Protein AF-A0A2P4Q9S3-F1 (afdb_monomer_lite)

pLDDT: mean 76.55, std 22.3, range [32.69, 98.38]

Secondary structure (DSSP, 8-state):
---------PPP------EEEEEEE---SS---SGGGGGG-TTT-EEEEEEPPPTT---S-EEEEEEES-TTS--S-EEE--S-SS--HHHHHHHHHHHHHHT-SSS-HHHHHHHHHHHHHHHHHHHHHHHHHHH---S----EESEEEEEETTEEEEEEE--B-SSEE-----TT-----EE--SBPSEE-STT----TTTHHHHHHHSS--S-----------TT-HHHHHHHHHHHHHHHHHHHHHHHHHTS--

Foldseek 3Di:
DDDDDDDPPDPPPQPWLKEKEFEDEDADDPFPCDDLQVQRDLPQAKEWAWEDDDPPPLDSYHYTYTYINHPPGDGDIDIDTDRDSGDDLLRSLLVNLVVVVVPDPPADPVRSVVCSVVLSVVAVVLVVVQLVFALAPDQAPDKDFQWDWDDDDSHIYTYGHFDFAAAWDDPPDDDPDDPPGDGGRAGFRIAHYNRHTHRSVCVVVCVVPVHNDDDPDDDDDDPDDPPDPVVVVSVVSNVVCVVVVVVVVVVVVVPPD

Radius of gyration: 22.57 Å; chains: 1; bounding box: 58×62×80 Å

Structure (mmCIF, N/CA/C/O backbone):
data_AF-A0A2P4Q9S3-F1
#
_entry.id   AF-A0A2P4Q9S3-F1
#
loop_
_atom_site.group_PDB
_atom_site.id
_atom_site.type_symbol
_atom_site.label_atom_id
_atom_site.label_alt_id
_atom_site.label_comp_id
_atom_site.label_asym_id
_atom_site.label_entity_id
_atom_site.label_seq_id
_atom_site.pdbx_PDB_ins_code
_atom_site.Cartn_x
_atom_site.Cartn_y
_atom_site.Cartn_z
_atom_site.occupancy
_atom_site.B_iso_or_equiv
_atom_site.auth_seq_id
_atom_site.auth_comp_id
_atom_site.auth_asym_id
_atom_site.auth_atom_id
_atom_site.pdbx_PDB_model_num
ATOM 1 N N . MET A 1 1 ? -26.636 42.609 46.121 1.00 44.09 1 MET A N 1
ATOM 2 C CA . MET A 1 1 ? -27.358 41.836 45.087 1.00 44.09 1 MET A CA 1
ATOM 3 C C . MET A 1 1 ? -27.348 42.607 43.777 1.00 44.09 1 MET A C 1
ATOM 5 O O . MET A 1 1 ? -28.144 43.515 43.615 1.00 44.09 1 MET A O 1
ATOM 9 N N . SER A 1 2 ? -26.462 42.260 42.851 1.00 33.75 2 SER A N 1
ATOM 10 C CA . SER A 1 2 ? -26.770 42.243 41.417 1.00 33.75 2 SER A CA 1
ATOM 11 C C . SER A 1 2 ? -25.712 41.378 40.735 1.00 33.75 2 SER A C 1
ATOM 13 O O . SER A 1 2 ? -24.555 41.331 41.144 1.00 33.75 2 SER A O 1
ATOM 15 N N . SER A 1 3 ? -26.186 40.572 39.799 1.00 38.28 3 SER A N 1
ATOM 16 C CA . SER A 1 3 ? -25.492 39.447 39.193 1.00 38.28 3 SER A CA 1
ATOM 17 C C . SER A 1 3 ? -24.999 39.805 37.793 1.00 38.28 3 SER A C 1
ATOM 19 O O . SER A 1 3 ? -25.497 40.757 37.193 1.00 38.28 3 SER A O 1
ATOM 21 N N . SER A 1 4 ? -24.166 38.913 37.246 1.00 36.81 4 SER A N 1
ATOM 22 C CA . SER A 1 4 ? -23.859 38.710 35.820 1.00 36.81 4 SER A CA 1
ATOM 23 C C . SER A 1 4 ? -22.819 39.675 35.217 1.00 36.81 4 SER A C 1
ATOM 25 O O . SER A 1 4 ? -22.799 40.853 35.533 1.00 36.81 4 SER A O 1
ATOM 27 N N . LYS A 1 5 ? -21.892 39.249 34.351 1.00 36.91 5 LYS A N 1
ATOM 28 C CA . LYS A 1 5 ? -21.970 38.172 33.354 1.00 36.91 5 LYS A CA 1
ATOM 29 C C . LYS A 1 5 ? -20.649 37.418 33.198 1.00 36.91 5 LYS A C 1
ATOM 31 O O . LYS A 1 5 ? -19.574 38.006 33.166 1.00 36.91 5 LYS A O 1
ATOM 36 N N . SER A 1 6 ? -20.799 36.110 33.019 1.00 39.84 6 SER A N 1
ATOM 37 C CA . SER A 1 6 ? -19.812 35.174 32.497 1.00 39.84 6 SER A CA 1
ATOM 38 C C . SER A 1 6 ? -19.243 35.647 31.159 1.00 39.84 6 SER A C 1
ATOM 40 O O . SER A 1 6 ? -19.990 35.884 30.206 1.00 39.84 6 SER A O 1
ATOM 42 N N . SER A 1 7 ? -17.920 35.719 31.064 1.00 36.16 7 SER A N 1
ATOM 43 C CA . SER A 1 7 ? -17.219 35.759 29.787 1.00 36.16 7 SER A CA 1
ATOM 44 C C . SER A 1 7 ? -17.393 34.406 29.096 1.00 36.16 7 SER A C 1
ATOM 46 O O . SER A 1 7 ? -16.828 33.390 29.494 1.00 36.16 7 SER A O 1
ATOM 48 N N . ASN A 1 8 ? -18.235 34.394 28.064 1.00 39.03 8 ASN A N 1
ATOM 49 C CA . ASN A 1 8 ? -18.352 33.280 27.136 1.00 39.03 8 ASN A CA 1
ATOM 50 C C . ASN A 1 8 ? -16.984 33.036 26.485 1.00 39.03 8 ASN A C 1
ATOM 52 O O . ASN A 1 8 ? -16.523 33.840 25.674 1.00 39.03 8 ASN A O 1
ATOM 56 N N . ILE A 1 9 ? -16.341 31.923 26.839 1.00 43.06 9 ILE A N 1
ATOM 57 C CA . ILE A 1 9 ? -15.214 31.376 26.089 1.00 43.06 9 ILE A CA 1
ATOM 58 C C . ILE A 1 9 ? -15.799 30.854 24.775 1.00 43.06 9 ILE A C 1
ATOM 60 O O . ILE A 1 9 ? -16.473 29.826 24.740 1.00 43.06 9 ILE A O 1
ATOM 64 N N . LEU A 1 10 ? -15.593 31.612 23.700 1.00 38.16 10 LEU A N 1
ATOM 65 C CA . LEU A 1 10 ? -15.884 31.179 22.339 1.00 38.16 10 LEU A CA 1
ATOM 66 C C . LEU A 1 10 ? -15.097 29.879 22.074 1.00 38.16 10 LEU A C 1
ATOM 68 O O . LEU A 1 10 ? -13.882 29.881 22.293 1.00 38.16 10 LEU A O 1
ATOM 72 N N . PRO A 1 11 ? -15.721 28.779 21.610 1.00 42.72 11 PRO A N 1
ATOM 73 C CA . PRO A 1 11 ? -14.963 27.619 21.172 1.00 42.72 11 PRO A CA 1
ATOM 74 C C . PRO A 1 11 ? -14.059 28.079 20.033 1.00 42.72 11 PRO A C 1
ATOM 76 O O . PRO A 1 11 ? -14.540 28.645 19.046 1.00 42.72 11 PRO A O 1
ATOM 79 N N . SER A 1 12 ? -12.751 27.877 20.175 1.00 44.44 12 SER A N 1
ATOM 80 C CA . SER A 1 12 ? -11.826 28.044 19.065 1.00 44.44 12 SER A CA 1
ATOM 81 C C . SER A 1 12 ? -12.377 27.266 17.871 1.00 44.44 12 SER A C 1
ATOM 83 O O . SER A 1 12 ? -12.759 26.101 17.983 1.00 44.44 12 SER A O 1
ATOM 85 N N . LEU A 1 13 ? -12.468 27.934 16.723 1.00 47.25 13 LEU A N 1
ATOM 86 C CA . LEU A 1 13 ? -12.854 27.333 15.454 1.00 47.25 13 LEU A CA 1
ATOM 87 C C . LEU A 1 13 ? -11.730 26.370 15.023 1.00 47.25 13 LEU A C 1
ATOM 89 O O . LEU A 1 13 ? -10.913 26.695 14.161 1.00 47.25 13 LEU A O 1
ATOM 93 N N . GLU A 1 14 ? -11.614 25.215 15.684 1.00 57.66 14 GLU A N 1
ATOM 94 C CA . GLU A 1 14 ? -10.650 24.179 15.329 1.00 57.66 14 GLU A CA 1
ATOM 95 C C . GLU A 1 14 ? -10.985 23.695 13.919 1.00 57.66 14 GLU A C 1
ATOM 97 O O . GLU A 1 14 ? -11.958 22.976 13.687 1.00 57.66 14 GLU A O 1
ATOM 102 N N . LYS A 1 15 ? -10.180 24.118 12.941 1.00 58.81 15 LYS A N 1
ATOM 103 C CA . LYS A 1 15 ? -10.257 23.598 11.576 1.00 58.81 15 LYS A CA 1
ATOM 104 C C . LYS A 1 15 ? -10.026 22.087 11.631 1.00 58.81 15 LYS A C 1
ATOM 106 O O . LYS A 1 15 ? -8.904 21.629 11.832 1.00 58.81 15 LYS A O 1
ATOM 111 N N . LYS A 1 16 ? -11.099 21.313 11.469 1.00 71.81 16 LYS A N 1
ATOM 112 C CA . LYS A 1 16 ? -11.068 19.850 11.475 1.00 71.81 16 LYS A CA 1
ATOM 113 C C . LYS A 1 16 ? -10.641 19.357 10.092 1.00 71.81 16 LYS A C 1
ATOM 115 O O . LYS A 1 16 ? -11.424 19.402 9.150 1.00 71.81 16 LYS A O 1
ATOM 120 N N . TYR A 1 17 ? -9.400 18.894 9.967 1.00 79.88 17 TYR A N 1
ATOM 121 C CA . TYR A 1 17 ? -8.875 18.311 8.730 1.00 79.88 17 TYR A CA 1
ATOM 122 C C . TYR A 1 17 ? -9.123 16.805 8.755 1.00 79.88 17 TYR A C 1
ATOM 124 O O . TYR A 1 17 ? -8.255 16.040 9.167 1.00 79.88 17 TYR A O 1
ATOM 132 N N . SER A 1 18 ? -10.324 16.362 8.388 1.00 85.31 18 SER A N 1
ATOM 133 C CA . SER A 1 18 ? -10.640 14.933 8.368 1.00 85.31 18 SER A CA 1
ATOM 134 C C . SER A 1 18 ? -9.767 14.173 7.371 1.00 85.31 18 SER A C 1
ATOM 136 O O . SER A 1 18 ? -9.510 14.641 6.263 1.00 85.31 18 SER A O 1
ATOM 138 N N . LEU A 1 19 ? -9.311 12.992 7.778 1.00 88.62 19 LEU A N 1
ATOM 139 C CA . LEU A 1 19 ? -8.459 12.126 6.976 1.00 88.62 19 LEU A CA 1
ATOM 140 C C . LEU A 1 19 ? -9.229 10.860 6.623 1.00 88.62 19 LEU A C 1
ATOM 142 O O . LEU A 1 19 ? -9.481 10.019 7.491 1.00 88.62 19 LEU A O 1
ATOM 146 N N . ASP A 1 20 ? -9.593 10.722 5.355 1.00 92.31 20 ASP A N 1
ATOM 147 C CA . ASP A 1 20 ? -10.324 9.551 4.895 1.00 92.31 20 ASP A CA 1
ATOM 148 C C . ASP A 1 20 ? -9.357 8.412 4.599 1.00 92.31 20 ASP A C 1
ATOM 150 O O . ASP A 1 20 ? -8.307 8.597 3.978 1.00 92.31 20 ASP A O 1
ATOM 154 N N . VAL A 1 21 ? -9.721 7.207 5.027 1.00 95.06 21 VAL A N 1
ATOM 155 C CA . VAL A 1 21 ? -8.954 5.989 4.766 1.00 95.06 21 VAL A CA 1
ATOM 156 C C . VAL A 1 21 ? -9.859 4.945 4.144 1.00 95.06 21 VAL A C 1
ATOM 158 O O . VAL A 1 21 ? -10.969 4.711 4.622 1.00 95.06 21 VAL A O 1
ATOM 161 N N . SER A 1 22 ? -9.383 4.289 3.090 1.00 96.31 22 SER A N 1
ATOM 162 C CA . SER A 1 22 ? -10.102 3.183 2.454 1.00 96.31 22 SER A CA 1
ATOM 163 C C . SER A 1 22 ? -9.169 2.064 2.006 1.00 96.31 22 SER A C 1
ATOM 165 O O . SER A 1 22 ? -7.963 2.257 1.824 1.00 96.31 22 SER A O 1
ATOM 167 N N . PHE A 1 23 ? -9.744 0.886 1.774 1.00 97.12 23 PHE A N 1
ATOM 168 C CA . PHE A 1 23 ? -9.068 -0.177 1.045 1.00 97.12 23 PHE A CA 1
ATOM 169 C C . PHE A 1 23 ? -9.277 -0.040 -0.466 1.00 97.12 23 PHE A C 1
ATOM 171 O O . PHE A 1 23 ? -10.390 0.195 -0.933 1.00 97.12 23 PHE A O 1
ATOM 178 N N . SER A 1 24 ? -8.212 -0.277 -1.229 1.00 95.69 24 SER A N 1
ATOM 179 C CA . SER A 1 24 ? -8.228 -0.385 -2.691 1.00 95.69 24 SER A CA 1
ATOM 180 C C . SER A 1 24 ? -7.865 -1.813 -3.087 1.00 95.69 24 SER A C 1
ATOM 182 O O . SER A 1 24 ? -6.806 -2.318 -2.719 1.00 95.69 24 SER A O 1
ATOM 184 N N . LYS A 1 25 ? -8.746 -2.511 -3.802 1.00 94.75 25 LYS A N 1
ATOM 185 C CA . LYS A 1 25 ? -8.494 -3.905 -4.187 1.00 94.75 25 LYS A CA 1
ATOM 186 C C . LYS A 1 25 ? -7.599 -3.945 -5.419 1.00 94.75 25 LYS A C 1
ATOM 188 O O . LYS A 1 25 ? -7.876 -3.257 -6.398 1.00 94.75 25 LYS A O 1
ATOM 193 N N . PHE A 1 26 ? -6.566 -4.781 -5.396 1.00 91.81 26 PHE A N 1
ATOM 194 C CA . PHE A 1 26 ? -5.770 -5.080 -6.582 1.00 91.81 26 PHE A CA 1
ATOM 195 C C . PHE A 1 26 ? -5.801 -6.569 -6.892 1.00 91.81 26 PHE A C 1
ATOM 197 O O . PHE A 1 26 ? -5.800 -7.424 -6.003 1.00 91.81 26 PHE A O 1
ATOM 204 N N . HIS A 1 27 ? -5.787 -6.874 -8.183 1.00 82.50 27 HIS A N 1
ATOM 205 C CA . HIS A 1 27 ? -5.731 -8.235 -8.670 1.00 82.50 27 HIS A CA 1
ATOM 206 C C . HIS A 1 27 ? -4.923 -8.310 -9.939 1.00 82.50 27 HIS A C 1
ATOM 208 O O . HIS A 1 27 ? -4.923 -7.395 -10.760 1.00 82.50 27 HIS A O 1
ATOM 214 N N . VAL A 1 28 ? -4.237 -9.433 -10.072 1.00 79.31 28 VAL A N 1
ATOM 215 C CA . VAL A 1 28 ? -3.553 -9.788 -11.295 1.00 79.31 28 VAL A CA 1
ATOM 216 C C . VAL A 1 28 ? -3.974 -11.196 -11.649 1.00 79.31 28 VAL A C 1
ATOM 218 O O . VAL A 1 28 ? -3.823 -12.111 -10.841 1.00 79.31 28 VAL A O 1
ATOM 221 N N . THR A 1 29 ? -4.504 -11.361 -12.854 1.00 75.81 29 THR A N 1
ATOM 222 C CA . THR A 1 29 ? -4.892 -12.665 -13.380 1.00 75.81 29 THR A CA 1
ATOM 223 C C . THR A 1 29 ? -3.630 -13.478 -13.661 1.00 75.81 29 THR A C 1
ATOM 225 O O . THR A 1 29 ? -2.757 -13.027 -14.396 1.00 75.81 29 THR A O 1
ATOM 228 N N . ARG A 1 30 ? -3.528 -14.680 -13.075 1.00 77.06 30 ARG A N 1
ATOM 229 C CA . ARG A 1 30 ? -2.401 -15.625 -13.260 1.00 77.06 30 ARG A CA 1
ATOM 230 C C . ARG A 1 30 ? -1.010 -14.999 -13.010 1.00 77.06 30 ARG A C 1
ATOM 232 O O . ARG A 1 30 ? -0.136 -15.083 -13.870 1.00 77.06 30 ARG A O 1
ATOM 239 N N . PRO A 1 31 ? -0.760 -14.400 -11.833 1.00 78.31 31 PRO A N 1
ATOM 240 C CA . PRO A 1 31 ? 0.554 -13.851 -11.546 1.00 78.31 31 PRO A CA 1
ATOM 241 C C . PRO A 1 31 ? 1.552 -15.007 -11.423 1.00 78.31 31 PRO A C 1
ATOM 243 O O . PRO A 1 31 ? 1.229 -16.034 -10.819 1.00 78.31 31 PRO A O 1
ATOM 246 N N . ASN A 1 32 ? 2.775 -14.843 -11.934 1.00 81.62 32 ASN A N 1
ATOM 247 C CA . ASN A 1 32 ? 3.878 -15.700 -11.502 1.00 81.62 32 ASN A CA 1
ATOM 248 C C . ASN A 1 32 ? 3.987 -15.563 -9.974 1.00 81.62 32 ASN A C 1
ATOM 250 O O . ASN A 1 32 ? 4.107 -14.451 -9.477 1.00 81.62 32 ASN A O 1
ATOM 254 N N . ARG A 1 33 ? 3.895 -16.659 -9.215 1.00 81.06 33 ARG A N 1
ATOM 255 C CA . ARG A 1 33 ? 3.784 -16.618 -7.741 1.00 81.06 33 ARG A CA 1
ATOM 256 C C . ARG A 1 33 ? 5.129 -16.762 -7.023 1.00 81.06 33 ARG A C 1
ATOM 258 O O . ARG A 1 33 ? 5.163 -16.848 -5.796 1.00 81.06 33 ARG A O 1
ATOM 265 N N . ALA A 1 34 ? 6.235 -16.787 -7.763 1.00 85.56 34 ALA A N 1
ATOM 266 C CA . ALA A 1 34 ? 7.568 -16.972 -7.207 1.00 85.56 34 ALA A CA 1
ATOM 267 C C . ALA A 1 34 ? 8.183 -15.668 -6.664 1.00 85.56 34 ALA A C 1
ATOM 269 O O . ALA A 1 34 ? 7.850 -14.551 -7.071 1.00 85.56 34 ALA A O 1
ATOM 270 N N . GLY A 1 35 ? 9.129 -15.816 -5.733 1.00 89.25 35 GLY A N 1
ATOM 271 C CA . GLY A 1 35 ? 9.974 -14.721 -5.259 1.00 89.25 35 GLY A CA 1
ATOM 272 C C . GLY A 1 35 ? 9.192 -13.553 -4.649 1.00 89.25 35 GLY A C 1
ATOM 273 O O . GLY A 1 35 ? 8.468 -13.706 -3.662 1.00 89.25 35 GLY A O 1
ATOM 274 N N . TYR A 1 36 ? 9.388 -12.353 -5.196 1.00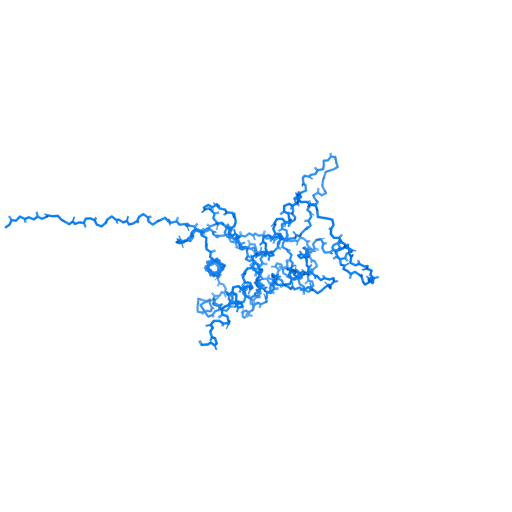 91.56 36 TYR A N 1
ATOM 275 C CA . TYR A 1 36 ? 8.700 -11.142 -4.743 1.00 91.56 36 TYR A CA 1
ATOM 276 C C . TYR A 1 36 ? 7.257 -11.030 -5.269 1.00 91.56 36 TYR A C 1
ATOM 278 O O . TYR A 1 36 ? 6.476 -10.279 -4.693 1.00 91.56 36 TYR A O 1
ATOM 286 N N . ASN A 1 37 ? 6.868 -11.799 -6.293 1.00 93.50 37 ASN A N 1
ATOM 287 C CA . ASN A 1 37 ? 5.523 -11.742 -6.880 1.00 93.50 37 ASN A CA 1
ATOM 288 C C . ASN A 1 37 ? 4.471 -12.514 -6.067 1.00 93.50 37 ASN A C 1
ATOM 290 O O . ASN A 1 37 ? 3.274 -12.408 -6.324 1.00 93.50 37 ASN A O 1
ATOM 294 N N . LYS A 1 38 ? 4.881 -13.233 -5.016 1.00 92.38 38 LYS A N 1
ATOM 295 C CA . LYS A 1 38 ? 3.959 -13.894 -4.078 1.00 92.38 38 LYS A CA 1
ATOM 296 C C . LYS A 1 38 ? 2.914 -12.955 -3.454 1.00 92.38 38 LYS A C 1
ATOM 298 O O . LYS A 1 38 ? 1.895 -13.416 -2.962 1.00 92.38 38 LYS A O 1
ATOM 303 N N . ILE A 1 39 ? 3.146 -11.641 -3.486 1.00 93.62 39 ILE A N 1
ATOM 304 C CA . ILE A 1 39 ? 2.217 -10.627 -2.969 1.00 93.62 39 ILE A CA 1
ATOM 305 C C . ILE A 1 39 ? 0.893 -10.552 -3.740 1.00 93.62 39 ILE A C 1
ATOM 307 O O . ILE A 1 39 ? -0.086 -10.035 -3.203 1.00 93.62 39 ILE A O 1
ATOM 311 N N . TYR A 1 40 ? 0.853 -11.060 -4.976 1.00 92.81 40 TYR A N 1
ATOM 312 C CA . TYR A 1 40 ? -0.366 -11.122 -5.785 1.00 92.81 40 TYR A CA 1
ATOM 313 C C . TYR A 1 40 ? -1.190 -12.393 -5.526 1.00 92.81 40 TYR A C 1
ATOM 315 O O . TYR A 1 40 ? -2.299 -12.509 -6.040 1.00 92.81 40 TYR A O 1
ATOM 323 N N . ASP A 1 41 ? -0.679 -13.355 -4.748 1.00 89.50 41 ASP A N 1
ATOM 324 C CA . ASP A 1 41 ? -1.415 -14.579 -4.423 1.00 89.50 41 ASP A CA 1
ATOM 325 C C . ASP A 1 41 ? -2.532 -14.291 -3.412 1.00 89.50 41 ASP A C 1
ATOM 327 O O . ASP A 1 41 ? -2.268 -13.997 -2.251 1.00 89.50 41 ASP A O 1
ATOM 331 N N . ILE A 1 42 ? -3.785 -14.399 -3.855 1.00 86.19 42 ILE A N 1
ATOM 332 C CA . ILE A 1 42 ? -4.985 -14.145 -3.043 1.00 86.19 42 ILE A CA 1
ATOM 333 C C . ILE A 1 42 ? -5.327 -15.281 -2.064 1.00 86.19 42 ILE A C 1
ATOM 335 O O . ILE A 1 42 ? -6.118 -15.077 -1.135 1.00 86.19 42 ILE A O 1
ATOM 339 N N . SER A 1 43 ? -4.766 -16.477 -2.285 1.00 83.50 43 SER A N 1
ATOM 340 C CA . SER A 1 43 ? -5.217 -17.714 -1.640 1.00 83.50 43 SER A CA 1
ATOM 341 C C . SER A 1 43 ? -4.605 -17.931 -0.256 1.00 83.50 43 SER A C 1
ATOM 343 O O . SER A 1 43 ? -5.323 -18.238 0.693 1.00 83.50 43 SER A O 1
ATOM 345 N N . ARG A 1 44 ? -3.285 -17.752 -0.119 1.00 81.12 44 ARG A N 1
ATOM 346 C CA . ARG A 1 44 ? -2.539 -18.132 1.097 1.00 81.12 44 ARG A CA 1
ATOM 347 C C . ARG A 1 44 ? -2.171 -16.965 2.007 1.00 81.12 44 ARG A C 1
ATOM 349 O O . ARG A 1 44 ? -2.116 -17.143 3.223 1.00 81.12 44 ARG A O 1
ATOM 356 N N . SER A 1 45 ? -1.897 -15.797 1.433 1.00 90.81 45 SER A N 1
ATOM 357 C CA . SER A 1 45 ? -1.406 -14.628 2.164 1.00 90.81 45 SER A CA 1
ATOM 358 C C . SER A 1 45 ? -2.209 -13.391 1.801 1.00 90.81 45 SER A C 1
ATOM 360 O O . SER A 1 45 ? -2.595 -13.206 0.648 1.00 90.81 45 SER A O 1
ATOM 362 N N . LYS A 1 46 ? -2.430 -12.517 2.782 1.00 94.38 46 LYS A N 1
ATOM 363 C CA . LYS A 1 46 ? -3.094 -11.232 2.557 1.00 94.38 46 LYS A CA 1
ATOM 364 C C . LYS A 1 46 ? -2.066 -10.108 2.506 1.00 94.38 46 LYS A C 1
ATOM 366 O O . LYS A 1 46 ? -1.209 -9.985 3.376 1.00 94.38 46 LYS A O 1
ATOM 371 N N . SER A 1 47 ? -2.136 -9.305 1.464 1.00 96.25 47 SER A N 1
ATOM 372 C CA . SER A 1 47 ? -1.227 -8.204 1.183 1.00 96.25 47 SER A CA 1
ATOM 373 C C . SER A 1 47 ? -1.895 -6.884 1.538 1.00 96.25 47 SER A C 1
ATOM 375 O O . SER A 1 47 ? -3.061 -6.687 1.213 1.00 96.25 47 SER A O 1
ATOM 377 N N . PHE A 1 48 ? -1.158 -5.983 2.181 1.00 97.56 48 PHE A N 1
ATOM 378 C CA . PHE A 1 48 ? -1.607 -4.650 2.575 1.00 97.56 48 PHE A CA 1
ATOM 379 C C . PHE A 1 48 ? -0.483 -3.648 2.307 1.00 97.56 48 PHE A C 1
ATOM 381 O O . PHE A 1 48 ? 0.549 -3.646 2.983 1.00 97.56 48 PHE A O 1
ATOM 388 N N . PHE A 1 49 ? -0.675 -2.818 1.288 1.00 98.06 49 PHE A N 1
ATOM 389 C CA . PHE A 1 49 ? 0.307 -1.860 0.800 1.00 98.06 49 PHE A CA 1
ATOM 390 C C . PHE A 1 49 ? -0.178 -0.433 1.036 1.00 98.06 49 PHE A C 1
ATOM 392 O O . PHE A 1 49 ? -1.240 -0.048 0.561 1.00 98.06 49 PHE A O 1
ATOM 399 N N . PHE A 1 50 ? 0.599 0.340 1.783 1.00 97.88 50 PHE A N 1
ATOM 400 C CA . PHE A 1 50 ? 0.221 1.661 2.265 1.00 97.88 50 PHE A CA 1
ATOM 401 C C . PHE A 1 50 ? 0.615 2.707 1.218 1.00 97.88 50 PHE A C 1
ATOM 403 O O . PHE A 1 50 ? 1.805 2.891 0.953 1.00 97.88 50 PHE A O 1
ATOM 410 N N . GLU A 1 51 ? -0.376 3.346 0.595 1.00 95.06 51 GLU A N 1
ATOM 411 C CA . GLU A 1 51 ? -0.190 4.508 -0.276 1.00 95.06 51 GLU A CA 1
ATOM 412 C C . GLU A 1 51 ? -0.174 5.772 0.583 1.00 95.06 51 GLU A C 1
ATOM 414 O O . GLU A 1 51 ? -1.191 6.162 1.156 1.00 95.06 51 GLU A O 1
ATOM 419 N N . LEU A 1 52 ? 1.011 6.368 0.707 1.00 91.12 52 LEU A N 1
ATOM 420 C CA . LEU A 1 52 ? 1.217 7.616 1.434 1.00 91.12 52 LEU A CA 1
ATOM 421 C C . LEU A 1 52 ? 1.044 8.791 0.477 1.00 91.12 52 LEU A C 1
ATOM 423 O O . LEU A 1 52 ? 1.513 8.740 -0.663 1.00 91.12 52 LEU A O 1
ATOM 427 N N . VAL A 1 53 ? 0.393 9.848 0.949 1.00 85.00 53 VAL A N 1
ATOM 428 C CA . VAL A 1 53 ? 0.165 11.062 0.162 1.00 85.00 53 VAL A CA 1
ATOM 429 C C . VAL A 1 53 ? 1.337 12.017 0.370 1.00 85.00 53 VAL A C 1
ATOM 431 O O . VAL A 1 53 ? 1.743 12.286 1.503 1.00 85.00 53 VAL A O 1
ATOM 434 N N . ASN A 1 54 ? 1.889 12.520 -0.738 1.00 71.19 54 ASN A N 1
ATOM 435 C CA . ASN A 1 54 ? 2.967 13.504 -0.711 1.00 71.19 54 ASN A CA 1
ATOM 436 C C . ASN A 1 54 ? 2.423 14.901 -0.405 1.00 71.19 54 ASN A C 1
ATOM 438 O O . ASN A 1 54 ? 1.374 15.301 -0.900 1.00 71.19 54 ASN A O 1
ATOM 442 N N . HIS A 1 55 ? 3.213 15.681 0.326 1.00 59.34 55 HIS A N 1
ATOM 443 C CA . HIS A 1 55 ? 2.876 17.018 0.823 1.00 59.34 55 HIS A CA 1
ATOM 444 C C . HIS A 1 55 ? 2.643 18.101 -0.252 1.00 59.34 55 HIS A C 1
ATOM 446 O O . HIS A 1 55 ? 2.414 19.252 0.093 1.00 59.34 55 HIS A O 1
ATOM 452 N N . HIS A 1 56 ? 2.771 17.781 -1.541 1.00 51.69 56 HIS A N 1
ATOM 453 C CA . HIS A 1 56 ? 2.860 18.776 -2.622 1.00 51.69 56 HIS A CA 1
ATOM 454 C C . HIS A 1 56 ? 1.499 19.039 -3.276 1.00 51.69 56 HIS A C 1
ATOM 456 O O . HIS A 1 56 ? 1.315 20.034 -3.972 1.00 51.69 56 HIS A O 1
ATOM 462 N N . THR A 1 57 ? 0.526 18.159 -3.040 1.00 51.19 57 THR A N 1
ATOM 463 C CA . THR A 1 57 ? -0.864 18.390 -3.414 1.00 51.19 57 THR A CA 1
ATOM 464 C C . THR A 1 57 ? -1.485 19.230 -2.305 1.00 51.19 57 THR A C 1
ATOM 466 O O . THR A 1 57 ? -1.927 18.694 -1.296 1.00 51.19 57 THR A O 1
ATOM 469 N N . ASN A 1 58 ? -1.487 20.556 -2.459 1.00 50.25 58 ASN A N 1
ATOM 470 C CA . ASN A 1 58 ? -2.116 21.523 -1.542 1.00 50.25 58 ASN A CA 1
ATOM 471 C C . ASN A 1 58 ? -3.658 21.380 -1.448 1.00 50.25 58 ASN A C 1
ATOM 473 O O . ASN A 1 58 ? -4.366 22.347 -1.163 1.00 50.25 58 ASN A O 1
ATOM 477 N N . THR A 1 59 ? -4.197 20.185 -1.686 1.00 56.03 59 THR A N 1
ATOM 478 C CA . THR A 1 59 ? -5.606 19.849 -1.527 1.00 56.03 59 THR A CA 1
ATOM 479 C C . THR A 1 59 ? -5.911 19.688 -0.042 1.00 56.03 59 THR A C 1
ATOM 481 O O . THR A 1 59 ? -5.141 19.102 0.715 1.00 56.03 59 THR A O 1
ATOM 484 N N . ASN A 1 60 ? -7.041 20.238 0.403 1.00 59.72 60 ASN A N 1
ATOM 485 C CA . ASN A 1 60 ? -7.504 20.052 1.783 1.00 59.72 60 ASN A CA 1
ATOM 486 C C . ASN A 1 60 ? -8.031 18.623 2.025 1.00 59.72 60 ASN A C 1
ATOM 488 O O . ASN A 1 60 ? -8.254 18.238 3.167 1.00 59.72 60 ASN A O 1
ATOM 492 N N . GLU A 1 61 ? -8.208 17.843 0.957 1.00 69.25 61 GLU A N 1
ATOM 493 C CA . GLU A 1 61 ? -8.707 16.475 0.982 1.00 69.25 61 GLU A CA 1
ATOM 494 C C . GLU A 1 61 ? -7.544 15.503 0.778 1.00 69.25 61 GLU A C 1
ATOM 496 O O . GLU A 1 61 ? -6.971 15.402 -0.312 1.00 69.25 61 GLU A O 1
ATOM 501 N N . ILE A 1 62 ? -7.176 14.805 1.852 1.00 81.19 62 ILE A N 1
ATOM 502 C CA . ILE A 1 62 ? -6.205 13.713 1.816 1.00 81.19 62 ILE A CA 1
ATOM 503 C C . ILE A 1 62 ? -6.987 12.410 1.941 1.00 81.19 62 ILE A C 1
ATOM 505 O O . ILE A 1 62 ? -7.626 12.151 2.960 1.00 81.19 62 ILE A O 1
ATOM 509 N N . HIS A 1 63 ? -6.902 11.570 0.910 1.00 89.94 63 HIS A N 1
ATOM 510 C CA . HIS A 1 63 ? -7.474 10.227 0.920 1.00 89.94 63 HIS A CA 1
ATOM 511 C C . HIS A 1 63 ? -6.362 9.184 0.964 1.00 89.94 63 HIS A C 1
ATOM 513 O O . HIS A 1 63 ? -5.663 8.961 -0.026 1.00 89.94 63 HIS A O 1
ATOM 519 N N . LEU A 1 64 ? -6.203 8.525 2.109 1.00 93.25 64 LEU A N 1
ATOM 520 C CA . LEU A 1 64 ? -5.236 7.447 2.278 1.00 93.25 64 LEU A CA 1
ATOM 521 C C . LEU A 1 64 ? -5.816 6.118 1.798 1.00 93.25 64 LEU A C 1
ATOM 523 O O . LEU A 1 64 ? -6.963 5.760 2.089 1.00 93.25 64 LEU A O 1
ATOM 527 N N . LYS A 1 65 ? -4.996 5.343 1.088 1.00 95.75 65 LYS A N 1
ATOM 528 C CA . LYS A 1 65 ? -5.412 4.064 0.506 1.00 95.75 65 LYS A CA 1
ATOM 529 C C . LYS A 1 65 ? -4.505 2.935 0.953 1.00 95.75 65 LYS A C 1
ATOM 531 O O . LYS A 1 65 ? -3.282 3.004 0.845 1.00 95.75 65 LYS A O 1
ATOM 536 N N . ILE A 1 66 ? -5.115 1.856 1.426 1.00 97.94 66 ILE A N 1
ATOM 537 C CA . ILE A 1 66 ? -4.417 0.596 1.672 1.00 97.94 66 ILE A CA 1
ATOM 538 C C . ILE A 1 66 ? -4.771 -0.355 0.533 1.00 97.94 66 ILE A C 1
ATOM 540 O O . ILE A 1 66 ? -5.905 -0.816 0.409 1.00 97.94 66 ILE A O 1
ATOM 544 N N . HIS A 1 67 ? -3.797 -0.659 -0.312 1.00 97.19 67 HIS A N 1
ATOM 545 C CA . HIS A 1 67 ? -3.968 -1.584 -1.423 1.00 97.19 67 HIS A CA 1
ATOM 546 C C . HIS A 1 67 ? -3.913 -3.018 -0.922 1.00 97.19 67 HIS A C 1
ATOM 548 O O . HIS A 1 67 ? -2.947 -3.409 -0.264 1.00 97.19 67 HIS A O 1
ATOM 554 N N . THR A 1 68 ? -4.930 -3.816 -1.232 1.00 96.62 68 THR A N 1
ATOM 555 C CA . THR A 1 68 ? -5.032 -5.192 -0.749 1.00 96.62 68 THR A CA 1
ATOM 556 C C . THR A 1 68 ? -5.461 -6.186 -1.817 1.00 96.62 68 THR A C 1
ATOM 558 O O . THR A 1 68 ? -6.224 -5.868 -2.725 1.00 96.62 68 THR A O 1
ATOM 561 N N . ASN A 1 69 ? -4.965 -7.414 -1.684 1.00 94.00 69 ASN A N 1
ATOM 562 C CA . ASN A 1 69 ? -5.415 -8.568 -2.459 1.00 94.00 69 ASN A CA 1
ATOM 563 C C . ASN A 1 69 ? -6.572 -9.314 -1.752 1.00 94.00 69 ASN A C 1
ATOM 565 O O . ASN A 1 69 ? -7.033 -10.348 -2.240 1.00 94.00 69 ASN A O 1
ATOM 569 N N . ASP A 1 70 ? -7.016 -8.831 -0.584 1.00 93.00 70 ASP A N 1
ATOM 570 C CA . ASP A 1 70 ? -8.118 -9.413 0.171 1.00 93.00 70 ASP A CA 1
ATOM 571 C C . ASP A 1 70 ? -9.465 -8.822 -0.259 1.00 93.00 70 ASP A C 1
ATOM 573 O O . ASP A 1 70 ? -9.838 -7.700 0.091 1.00 93.00 70 ASP A O 1
ATOM 577 N N . TYR A 1 71 ? -10.229 -9.608 -1.011 1.00 90.38 71 TYR A N 1
ATOM 578 C CA . TYR A 1 71 ? -11.524 -9.196 -1.540 1.00 90.38 71 TYR A CA 1
ATOM 579 C C . TYR A 1 71 ? -12.620 -9.054 -0.485 1.00 90.38 71 TYR A C 1
ATOM 581 O O . TYR A 1 71 ? -13.626 -8.394 -0.759 1.00 90.38 71 TYR A O 1
ATOM 589 N N . HIS A 1 72 ? -12.421 -9.610 0.711 1.00 90.06 72 HIS A N 1
ATOM 590 C CA . HIS A 1 72 ? -13.371 -9.481 1.814 1.00 90.06 72 HIS A CA 1
ATOM 591 C C . HIS A 1 72 ? -13.250 -8.142 2.552 1.00 90.06 72 HIS A C 1
ATOM 593 O O . HIS A 1 72 ? -14.121 -7.806 3.354 1.00 90.06 72 HIS A O 1
ATOM 599 N N . MET A 1 73 ? -12.204 -7.353 2.279 1.00 92.25 73 MET A N 1
ATOM 600 C CA . MET A 1 73 ? -12.054 -6.027 2.873 1.00 92.25 73 MET A CA 1
ATOM 601 C C . MET A 1 73 ? -13.078 -5.047 2.291 1.00 92.25 73 MET A C 1
ATOM 603 O O . MET A 1 73 ? -13.308 -4.989 1.076 1.00 92.25 73 MET A O 1
ATOM 607 N N . LYS A 1 74 ? -13.705 -4.271 3.180 1.00 92.06 74 LYS A N 1
ATOM 608 C CA . LYS A 1 74 ? -14.667 -3.223 2.819 1.00 92.06 74 LYS A CA 1
ATOM 609 C C . LYS A 1 74 ? -13.924 -2.027 2.226 1.00 92.06 74 LYS A C 1
ATOM 611 O O . LYS A 1 74 ? -12.947 -1.572 2.800 1.00 92.06 74 LYS A O 1
ATOM 616 N N . THR A 1 75 ? -14.388 -1.508 1.095 1.00 94.00 75 THR A N 1
ATOM 617 C CA . THR A 1 75 ? -13.755 -0.368 0.402 1.00 94.00 75 THR A CA 1
ATOM 618 C C . THR A 1 75 ? -14.371 0.977 0.778 1.00 94.00 75 THR A C 1
ATOM 620 O O . THR A 1 75 ? -13.887 2.013 0.340 1.00 94.00 75 THR A O 1
ATOM 623 N N . THR A 1 76 ? -15.441 0.969 1.576 1.00 94.00 76 THR A N 1
ATOM 624 C CA . THR A 1 76 ? -16.111 2.175 2.070 1.00 94.00 76 THR A CA 1
ATOM 625 C C . THR A 1 76 ? -15.132 3.014 2.895 1.00 94.00 76 THR A C 1
ATOM 627 O O . THR A 1 76 ? -14.601 2.484 3.879 1.00 94.00 76 THR A O 1
ATOM 630 N N . PRO A 1 77 ? -14.876 4.281 2.522 1.00 93.94 77 PRO A N 1
ATOM 631 C CA . PRO A 1 77 ? -14.003 5.156 3.290 1.00 93.94 77 PRO A CA 1
ATOM 632 C C . PRO A 1 77 ? -14.504 5.351 4.723 1.00 93.94 77 PRO A C 1
ATOM 634 O O . PRO A 1 77 ? -15.708 5.421 4.967 1.00 93.94 77 PRO A O 1
ATOM 637 N N . ILE A 1 78 ? -13.569 5.436 5.668 1.00 94.44 78 ILE A N 1
ATOM 638 C CA . ILE A 1 78 ? -13.831 5.826 7.056 1.00 94.44 78 ILE A CA 1
ATOM 639 C C . ILE A 1 78 ? -13.004 7.069 7.351 1.00 94.44 78 ILE A C 1
ATOM 641 O O . ILE A 1 78 ? -11.804 7.095 7.069 1.00 94.44 78 ILE A O 1
ATOM 645 N N . SER A 1 79 ? -13.654 8.066 7.942 1.00 92.81 79 SER A N 1
ATOM 646 C CA . SER A 1 79 ? -13.041 9.343 8.269 1.00 92.81 79 SER A CA 1
ATOM 647 C C . SER A 1 79 ? -12.444 9.335 9.673 1.00 92.81 79 SER A C 1
ATOM 649 O O . SER A 1 79 ? -13.087 8.892 10.629 1.00 92.81 79 SER A O 1
ATOM 651 N N . TYR A 1 80 ? -11.219 9.837 9.803 1.00 91.62 80 TYR A N 1
ATOM 652 C CA . TYR A 1 80 ? -10.515 9.970 11.076 1.00 91.62 80 TYR A CA 1
ATOM 653 C C . TYR A 1 80 ? -10.291 11.450 11.402 1.00 91.62 80 TYR A C 1
ATOM 655 O O . TYR A 1 80 ? -9.923 12.224 10.513 1.00 91.62 80 TYR A O 1
ATOM 663 N N . PRO A 1 81 ? -10.495 11.873 12.664 1.00 88.50 81 PRO A N 1
ATOM 664 C CA . PRO A 1 81 ? -10.203 13.239 13.066 1.00 88.50 81 PRO A CA 1
ATOM 665 C C . PRO A 1 81 ? -8.699 13.488 12.976 1.00 88.50 81 PRO A C 1
ATOM 667 O O . PRO A 1 81 ? -7.894 12.677 13.437 1.00 88.50 81 PRO A O 1
ATOM 670 N N . ASN A 1 82 ? -8.328 14.625 12.402 1.00 85.44 82 ASN A N 1
ATOM 671 C CA . ASN A 1 82 ? -6.944 15.035 12.281 1.00 85.44 82 ASN A CA 1
ATOM 672 C C . ASN A 1 82 ? -6.843 16.563 12.411 1.00 85.44 82 ASN A C 1
ATOM 674 O O . ASN A 1 82 ? -7.736 17.313 12.010 1.00 85.44 82 ASN A O 1
ATOM 678 N N . THR A 1 83 ? -5.766 17.001 13.054 1.00 81.88 83 THR A N 1
ATOM 679 C CA . THR A 1 83 ? -5.523 18.398 13.435 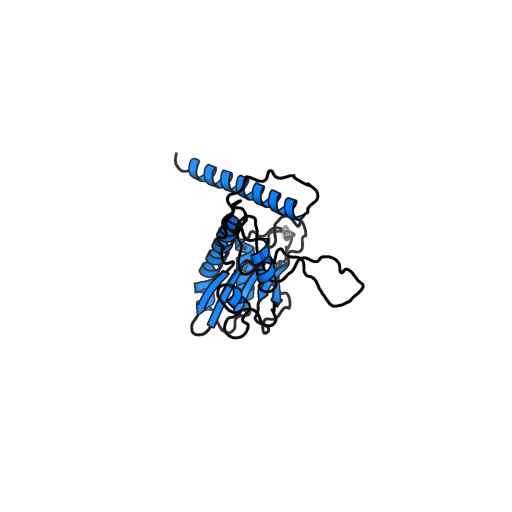1.00 81.88 83 THR A CA 1
ATOM 680 C C . THR A 1 83 ? -4.563 19.104 12.482 1.00 81.88 83 THR A C 1
ATOM 682 O O . THR A 1 83 ? -4.438 20.324 12.532 1.00 81.88 83 THR A O 1
ATOM 685 N N . SER A 1 84 ? -3.897 18.365 11.587 1.00 81.38 84 SER A N 1
ATOM 686 C CA . SER A 1 84 ? -2.929 18.917 10.638 1.00 81.38 84 SER A CA 1
ATOM 687 C C . SER A 1 84 ? -3.431 18.830 9.205 1.00 81.38 84 SER A C 1
ATOM 689 O O . SER A 1 84 ? -3.809 17.763 8.737 1.00 81.38 84 SER A O 1
ATOM 691 N N . LYS A 1 85 ? -3.318 19.918 8.442 1.00 79.12 85 LYS A N 1
ATOM 692 C CA . LYS A 1 85 ? -3.546 19.879 6.990 1.00 79.12 85 LYS A CA 1
ATOM 693 C C . LYS A 1 85 ? -2.585 18.917 6.274 1.00 79.12 85 LYS A C 1
ATOM 695 O O . LYS A 1 85 ? -2.944 18.345 5.254 1.00 79.12 85 LYS A O 1
ATOM 700 N N . LEU A 1 86 ? -1.372 18.738 6.805 1.00 79.44 86 LEU A N 1
ATOM 701 C CA . LEU A 1 86 ? -0.303 17.936 6.208 1.00 79.44 86 LEU A CA 1
ATOM 702 C C . LEU A 1 86 ? 0.234 16.924 7.236 1.00 79.44 86 LEU A C 1
ATOM 704 O O . LEU A 1 86 ? 1.237 17.182 7.907 1.00 79.44 86 LEU A O 1
ATOM 708 N N . PRO A 1 87 ? -0.429 15.768 7.401 1.00 87.38 87 PRO A N 1
ATOM 709 C CA . PRO A 1 87 ? 0.035 14.726 8.301 1.00 87.38 87 PRO A CA 1
ATOM 710 C C . PRO A 1 87 ? 1.375 14.150 7.833 1.00 87.38 87 PRO A C 1
ATOM 712 O O . PRO A 1 87 ? 1.525 13.759 6.673 1.00 87.38 87 PRO A O 1
ATOM 715 N N . ASN A 1 88 ? 2.344 14.045 8.745 1.00 90.81 88 ASN A N 1
ATOM 716 C CA . ASN A 1 88 ? 3.616 13.380 8.455 1.00 90.81 88 ASN A CA 1
ATOM 717 C C . ASN A 1 88 ? 3.427 11.869 8.208 1.00 90.81 88 ASN A C 1
ATOM 719 O O . ASN A 1 88 ? 2.423 11.276 8.610 1.00 90.81 88 ASN A O 1
ATOM 723 N N . ASP A 1 89 ? 4.422 11.228 7.591 1.00 92.56 89 ASP A N 1
ATOM 724 C CA . ASP A 1 89 ? 4.369 9.800 7.242 1.00 92.56 89 ASP A CA 1
ATOM 725 C C . ASP A 1 89 ? 4.047 8.886 8.425 1.00 92.56 89 ASP A C 1
ATOM 727 O O . ASP A 1 89 ? 3.257 7.950 8.303 1.00 92.56 89 ASP A O 1
ATOM 731 N N . LYS A 1 90 ? 4.660 9.144 9.588 1.00 95.31 90 LYS A N 1
ATOM 732 C CA . LYS A 1 90 ? 4.457 8.331 10.794 1.00 95.31 90 LYS A CA 1
ATOM 733 C C . LYS A 1 90 ? 2.999 8.385 11.238 1.00 95.31 90 LYS A C 1
ATOM 735 O O . LYS A 1 90 ? 2.446 7.356 11.639 1.00 95.31 90 LYS A O 1
ATOM 740 N N . TYR A 1 91 ? 2.379 9.558 11.156 1.00 94.50 91 TYR A N 1
ATOM 741 C CA . TYR A 1 91 ? 0.970 9.741 11.467 1.00 94.50 91 TYR A CA 1
ATOM 742 C C . TYR A 1 91 ? 0.069 9.096 10.409 1.00 94.50 91 TYR A C 1
ATOM 744 O O . TYR A 1 91 ? -0.796 8.308 10.786 1.00 94.50 91 TYR A O 1
ATOM 752 N N . GLN A 1 92 ? 0.323 9.317 9.111 1.00 94.75 92 GLN A N 1
ATOM 753 C CA . GLN A 1 92 ? -0.425 8.660 8.026 1.00 94.75 92 GLN A CA 1
ATOM 754 C C . GLN A 1 92 ? -0.424 7.132 8.201 1.00 94.75 92 GLN A C 1
ATOM 756 O O . GLN A 1 92 ? -1.485 6.508 8.253 1.00 94.75 92 GLN A O 1
ATOM 761 N N . ILE A 1 93 ? 0.753 6.529 8.416 1.00 97.00 93 ILE A N 1
ATOM 762 C CA . ILE A 1 93 ? 0.887 5.086 8.672 1.00 97.00 93 ILE A CA 1
ATOM 763 C C . ILE A 1 93 ? 0.127 4.673 9.939 1.00 97.00 93 ILE A C 1
ATOM 765 O O . ILE A 1 93 ? -0.526 3.632 9.940 1.00 97.00 93 ILE A O 1
ATOM 769 N N . SER A 1 94 ? 0.181 5.464 11.015 1.00 96.94 94 SER A N 1
ATOM 770 C CA . SER A 1 94 ? -0.533 5.153 12.265 1.00 96.94 94 SER A CA 1
ATOM 771 C C . SER A 1 94 ? -2.052 5.132 12.065 1.00 96.94 94 SER A C 1
ATOM 773 O O . SER A 1 94 ? -2.729 4.213 12.535 1.00 96.94 94 SER A O 1
ATOM 775 N N . VAL A 1 95 ? -2.597 6.105 11.335 1.00 95.94 95 VAL A N 1
ATOM 776 C CA . VAL A 1 95 ? -4.031 6.171 11.028 1.00 95.94 95 VAL A CA 1
ATOM 777 C C . VAL A 1 95 ? -4.443 5.003 10.128 1.00 95.94 95 VAL A C 1
ATOM 779 O O . VAL A 1 95 ? -5.398 4.288 10.437 1.00 95.94 95 VAL A O 1
ATOM 782 N N . MET A 1 96 ? -3.664 4.708 9.086 1.00 97.44 96 MET A N 1
ATOM 783 C CA . MET A 1 96 ? -3.910 3.557 8.212 1.00 97.44 96 MET A CA 1
ATOM 784 C C . MET A 1 96 ? -3.811 2.218 8.959 1.00 97.44 96 MET A C 1
ATOM 786 O O . MET A 1 96 ? -4.610 1.316 8.719 1.00 97.44 96 MET A O 1
ATOM 790 N N . LEU A 1 97 ? -2.876 2.068 9.903 1.00 97.25 97 LEU A N 1
ATOM 791 C CA . LEU A 1 97 ? -2.791 0.866 10.739 1.00 97.25 97 LEU A CA 1
ATOM 792 C C . LEU A 1 97 ? -3.988 0.741 11.676 1.00 97.25 97 LEU A C 1
ATOM 794 O O . LEU A 1 97 ? -4.495 -0.361 11.873 1.00 97.25 97 LEU A O 1
ATOM 798 N N . THR A 1 98 ? -4.465 1.859 12.221 1.00 95.88 98 THR A N 1
ATOM 799 C CA . THR A 1 98 ? -5.685 1.888 13.036 1.00 95.88 98 THR A CA 1
ATOM 800 C C . THR A 1 98 ? -6.880 1.398 12.223 1.00 95.88 98 THR A C 1
ATOM 802 O O . THR A 1 98 ? -7.616 0.529 12.692 1.00 95.88 98 THR A O 1
ATOM 805 N N . HIS A 1 99 ? -7.016 1.876 10.983 1.00 96.06 99 HIS A N 1
ATOM 806 C CA . HIS A 1 99 ? -8.030 1.416 10.036 1.00 96.06 99 HIS A CA 1
ATOM 807 C C . HIS A 1 99 ? -7.887 -0.069 9.686 1.00 96.06 99 HIS A C 1
ATOM 809 O O . HIS A 1 99 ? -8.860 -0.821 9.696 1.00 96.06 99 HIS A O 1
ATOM 815 N N . PHE A 1 100 ? -6.662 -0.529 9.432 1.00 95.81 100 PHE A N 1
ATOM 816 C CA . PHE A 1 100 ? -6.395 -1.938 9.171 1.00 95.81 100 PHE A CA 1
ATOM 817 C C . PHE A 1 100 ? -6.850 -2.822 10.339 1.00 95.81 100 PHE A C 1
ATOM 819 O O . PHE A 1 100 ? -7.600 -3.779 10.133 1.00 95.81 100 PHE A O 1
ATOM 826 N N . PHE A 1 101 ? -6.421 -2.496 11.560 1.00 94.38 101 PHE A N 1
ATOM 827 C CA . PHE A 1 101 ? -6.675 -3.298 12.754 1.00 94.38 101 PHE A CA 1
ATOM 828 C C . PHE A 1 101 ? -8.128 -3.273 13.225 1.00 94.38 101 PHE A C 1
ATOM 830 O O . PHE A 1 101 ? -8.594 -4.292 13.739 1.00 94.38 101 PHE A O 1
ATOM 837 N N . SER A 1 102 ? -8.856 -2.167 13.036 1.00 92.00 102 SER A N 1
ATOM 838 C CA . SER A 1 102 ? -10.287 -2.107 13.375 1.00 92.00 102 SER A CA 1
ATOM 839 C C . SER A 1 102 ? -11.121 -3.085 12.542 1.00 92.00 102 SER A C 1
ATOM 841 O O . SER A 1 102 ? -12.149 -3.569 13.009 1.00 92.00 102 SER A O 1
ATOM 843 N N . LEU A 1 103 ? -10.651 -3.423 11.339 1.00 90.88 103 LEU A N 1
ATOM 844 C CA . LEU A 1 103 ? -11.317 -4.343 10.418 1.00 90.88 103 LEU A CA 1
ATOM 845 C C . LEU A 1 103 ? -10.758 -5.780 10.487 1.00 90.88 103 LEU A C 1
ATOM 847 O O . LEU A 1 103 ? -11.333 -6.695 9.893 1.00 90.88 103 LEU A O 1
ATOM 851 N N . GLN A 1 104 ? -9.682 -6.025 11.250 1.00 89.00 104 GLN A N 1
ATOM 852 C CA . GLN A 1 104 ? -9.116 -7.367 11.423 1.00 89.00 104 GLN A CA 1
ATOM 853 C C . GLN A 1 104 ? -9.866 -8.187 12.478 1.00 89.00 104 GLN A C 1
ATOM 855 O O . GLN A 1 104 ? -9.645 -8.041 13.678 1.00 89.00 104 GLN A O 1
ATOM 860 N N . ARG A 1 105 ? -10.652 -9.170 12.029 1.00 85.94 105 ARG A N 1
ATOM 861 C CA . ARG A 1 105 ? -11.299 -10.159 12.917 1.00 85.94 105 ARG A CA 1
ATOM 862 C C . ARG A 1 105 ? -10.346 -11.246 13.426 1.00 85.94 105 ARG A C 1
ATOM 864 O O . ARG A 1 105 ? -10.630 -11.905 14.417 1.00 85.94 105 ARG A O 1
ATOM 871 N N . VAL A 1 106 ? -9.221 -11.453 12.739 1.00 86.19 106 VAL A N 1
ATOM 872 C CA . VAL A 1 106 ? -8.296 -12.573 12.995 1.00 86.19 106 VAL A CA 1
ATOM 873 C C . VAL A 1 106 ? -7.189 -12.250 14.005 1.00 86.19 106 VAL A C 1
ATOM 875 O O . VAL A 1 106 ? -6.490 -13.158 14.457 1.00 86.19 106 VAL A O 1
ATOM 878 N N . LEU A 1 107 ? -7.020 -10.972 14.362 1.00 87.12 107 LEU A N 1
ATOM 879 C CA . LEU A 1 107 ? -5.986 -10.494 15.281 1.00 87.12 107 LEU A CA 1
ATOM 880 C C . LEU A 1 107 ? -6.635 -9.969 16.572 1.00 87.12 107 LEU A C 1
ATOM 882 O O . LEU A 1 107 ? -7.241 -8.898 16.533 1.00 87.12 107 LEU A O 1
ATOM 886 N N . PRO A 1 108 ? -6.498 -10.667 17.719 1.00 88.19 108 PRO A N 1
ATOM 887 C CA . PRO A 1 108 ? -7.031 -10.199 19.000 1.00 88.19 108 PRO A CA 1
ATOM 888 C C . PRO A 1 108 ? -6.463 -8.835 19.408 1.00 88.19 108 PRO A C 1
ATOM 890 O O . PRO A 1 108 ? -5.295 -8.550 19.142 1.00 88.19 108 PRO A O 1
ATOM 893 N N . ARG A 1 109 ? -7.235 -8.013 20.131 1.00 89.88 109 ARG A N 1
ATOM 894 C CA . ARG A 1 109 ? -6.859 -6.619 20.448 1.00 89.88 109 ARG A CA 1
ATOM 895 C C . ARG A 1 109 ? -5.493 -6.475 21.134 1.00 89.88 109 ARG A C 1
ATOM 897 O O . ARG A 1 109 ? -4.706 -5.618 20.739 1.00 89.88 109 ARG A O 1
ATOM 904 N N . ARG A 1 110 ? -5.166 -7.365 22.078 1.00 87.94 110 ARG A N 1
ATOM 905 C CA . ARG A 1 110 ? -3.854 -7.407 22.760 1.00 87.94 110 ARG A CA 1
ATOM 906 C C . ARG A 1 110 ? -2.686 -7.580 21.780 1.00 87.94 110 ARG A C 1
ATOM 908 O O . ARG A 1 110 ? -1.617 -7.007 21.961 1.00 87.94 110 ARG A O 1
ATOM 915 N N . ILE A 1 111 ? -2.895 -8.361 20.721 1.00 87.44 111 ILE A N 1
ATOM 916 C CA . ILE A 1 111 ? -1.903 -8.607 19.669 1.00 87.44 111 ILE A CA 1
ATOM 917 C C . ILE A 1 111 ? -1.776 -7.389 18.758 1.00 87.44 111 ILE A C 1
ATOM 919 O O . ILE A 1 111 ? -0.660 -7.027 18.392 1.00 87.44 111 ILE A O 1
ATOM 923 N N . GLN A 1 112 ? -2.893 -6.726 18.445 1.00 90.06 112 GLN A N 1
ATOM 924 C CA . GLN A 1 112 ? -2.879 -5.474 17.686 1.00 90.06 112 GLN A CA 1
ATOM 925 C C . GLN A 1 112 ? -2.021 -4.425 18.403 1.00 90.06 112 GLN A C 1
ATOM 927 O O . GLN A 1 112 ? -1.094 -3.897 17.803 1.00 90.06 112 GLN A O 1
ATOM 932 N N . GLN A 1 113 ? -2.254 -4.203 19.702 1.00 87.81 113 GLN A N 1
ATOM 933 C CA . GLN A 1 113 ? -1.476 -3.261 20.519 1.00 87.81 113 GLN A CA 1
ATOM 934 C C . GLN A 1 113 ? 0.014 -3.625 20.563 1.00 87.81 113 GLN A C 1
ATOM 936 O O . GLN A 1 113 ? 0.861 -2.760 20.351 1.00 87.81 113 GLN A O 1
ATOM 941 N N . LYS A 1 114 ? 0.337 -4.913 20.755 1.00 91.88 114 LYS A N 1
ATOM 942 C CA . LYS A 1 114 ? 1.725 -5.403 20.789 1.00 91.88 114 LYS A CA 1
ATOM 943 C C . LYS A 1 114 ? 2.479 -5.130 19.484 1.00 91.88 114 LYS A C 1
ATOM 945 O O . LYS A 1 114 ? 3.644 -4.748 19.522 1.00 91.88 114 LYS A O 1
ATOM 950 N N . PHE A 1 115 ? 1.842 -5.353 18.335 1.00 93.62 115 PHE A N 1
ATOM 951 C CA . PHE A 1 115 ? 2.510 -5.247 17.034 1.00 93.62 115 PHE A CA 1
ATOM 952 C C . PHE A 1 115 ? 2.300 -3.912 16.325 1.00 93.62 115 PHE A C 1
ATOM 954 O O . PHE A 1 115 ? 2.944 -3.687 15.303 1.00 93.62 115 PHE A O 1
ATOM 961 N N . PHE A 1 116 ? 1.454 -3.021 16.845 1.00 96.19 116 PHE A N 1
ATOM 962 C CA . PHE A 1 116 ? 1.162 -1.737 16.209 1.00 96.19 116 PHE A CA 1
ATOM 963 C C . PHE A 1 116 ? 2.435 -0.930 15.949 1.00 96.19 116 PHE A C 1
ATOM 965 O O . PHE A 1 116 ? 2.741 -0.604 14.802 1.00 96.19 116 PHE A O 1
ATOM 972 N N . ASN A 1 117 ? 3.211 -0.673 17.007 1.00 95.94 117 ASN A N 1
ATOM 973 C CA . ASN A 1 117 ? 4.460 0.081 16.906 1.00 95.94 117 ASN A CA 1
ATOM 974 C C . ASN A 1 117 ? 5.468 -0.653 16.014 1.00 95.94 117 ASN A C 1
ATOM 976 O O . ASN A 1 117 ? 6.007 -0.064 15.088 1.00 95.94 117 ASN A O 1
ATOM 980 N N . PHE A 1 118 ? 5.615 -1.968 16.197 1.00 95.94 118 PHE A N 1
ATOM 981 C CA . PHE A 1 118 ? 6.510 -2.787 15.379 1.00 95.94 118 PHE A CA 1
ATOM 982 C C . PHE A 1 118 ? 6.208 -2.693 13.874 1.00 95.94 118 PHE A C 1
ATOM 984 O O . PHE A 1 118 ? 7.119 -2.494 13.072 1.00 95.94 118 PHE A O 1
ATOM 991 N N . ILE A 1 119 ? 4.941 -2.829 13.469 1.00 97.44 119 ILE A N 1
ATOM 992 C CA . ILE A 1 119 ? 4.546 -2.765 12.055 1.00 97.44 119 ILE A CA 1
ATOM 993 C C . ILE A 1 119 ? 4.729 -1.344 11.520 1.00 97.44 119 ILE A C 1
ATOM 995 O O . ILE A 1 119 ? 5.245 -1.187 10.412 1.00 97.44 119 ILE A O 1
ATOM 999 N N . ARG A 1 120 ? 4.371 -0.318 12.304 1.00 98.19 120 ARG A N 1
ATOM 1000 C CA . ARG A 1 120 ? 4.589 1.088 11.938 1.00 98.19 120 ARG A CA 1
ATOM 1001 C C . ARG A 1 120 ? 6.060 1.369 11.658 1.00 98.19 120 ARG A C 1
ATOM 1003 O O . ARG A 1 120 ? 6.390 1.896 10.598 1.00 98.19 120 ARG A O 1
ATOM 1010 N N . ASP A 1 121 ? 6.936 0.977 12.572 1.00 97.69 121 ASP A N 1
ATOM 1011 C CA . ASP A 1 121 ? 8.364 1.268 12.476 1.00 97.69 121 ASP A CA 1
ATOM 1012 C C . ASP A 1 121 ? 9.002 0.466 11.328 1.00 97.69 121 ASP A C 1
ATOM 1014 O O . ASP A 1 121 ? 9.814 0.992 10.567 1.00 97.69 121 ASP A O 1
ATOM 1018 N N . LYS A 1 122 ? 8.551 -0.778 11.095 1.00 97.81 122 LYS A N 1
ATOM 1019 C CA . LYS A 1 122 ? 8.947 -1.569 9.915 1.00 97.81 122 LYS A CA 1
ATOM 1020 C C . LYS A 1 122 ? 8.485 -0.944 8.596 1.00 97.81 122 LYS A C 1
ATOM 1022 O O . LYS A 1 122 ? 9.227 -1.037 7.618 1.00 97.81 122 LYS A O 1
ATOM 1027 N N . LEU A 1 123 ? 7.300 -0.332 8.538 1.00 98.38 123 LEU A N 1
ATOM 1028 C CA . LEU A 1 123 ? 6.809 0.379 7.348 1.00 98.38 123 LEU A CA 1
ATOM 1029 C C . LEU A 1 123 ? 7.617 1.656 7.083 1.00 98.38 123 LEU A C 1
ATOM 1031 O O . LEU A 1 123 ? 8.029 1.876 5.945 1.00 98.38 123 LEU A O 1
ATOM 1035 N N . LEU A 1 124 ? 7.914 2.444 8.121 1.00 97.69 124 LEU A N 1
ATOM 1036 C CA . LEU A 1 124 ? 8.774 3.630 8.017 1.00 97.69 124 LEU A CA 1
ATOM 1037 C C . LEU A 1 124 ? 10.179 3.266 7.530 1.00 97.69 124 LEU A C 1
ATOM 1039 O O . LEU A 1 124 ? 10.663 3.824 6.544 1.00 97.69 124 LEU A O 1
ATOM 1043 N N . LEU A 1 125 ? 10.797 2.259 8.151 1.00 97.50 125 LEU A N 1
ATOM 1044 C CA . LEU A 1 125 ? 12.096 1.744 7.723 1.00 97.50 125 LEU A CA 1
ATOM 1045 C C . LEU A 1 125 ? 12.044 1.243 6.274 1.00 97.50 125 LEU A C 1
ATOM 1047 O O . LEU A 1 125 ? 12.951 1.497 5.482 1.00 97.50 125 LEU A O 1
ATOM 1051 N N . ARG A 1 126 ? 10.966 0.546 5.897 1.00 97.38 126 ARG A N 1
ATOM 1052 C CA . ARG A 1 126 ? 10.773 0.069 4.526 1.00 97.38 126 ARG A CA 1
ATOM 1053 C C . ARG A 1 126 ? 10.692 1.234 3.539 1.00 97.38 126 ARG A C 1
ATOM 1055 O O . ARG A 1 126 ? 11.334 1.140 2.497 1.00 97.38 126 ARG A O 1
ATOM 1062 N N . LYS A 1 127 ? 9.980 2.319 3.870 1.00 96.19 127 LYS A N 1
ATOM 1063 C CA . LYS A 1 127 ? 9.938 3.550 3.062 1.00 96.19 127 LYS A CA 1
ATOM 1064 C C . LYS A 1 127 ? 11.347 4.108 2.843 1.00 96.19 127 LYS A C 1
ATOM 1066 O O . LYS A 1 127 ? 11.729 4.321 1.695 1.00 96.19 127 LYS A O 1
ATOM 1071 N N . ALA A 1 128 ? 12.129 4.268 3.911 1.00 95.94 128 ALA A N 1
ATOM 1072 C CA . ALA A 1 128 ? 13.496 4.789 3.831 1.00 95.94 128 ALA A CA 1
ATOM 1073 C C . ALA A 1 128 ? 14.403 3.919 2.938 1.00 95.94 128 ALA A C 1
ATOM 1075 O O . ALA A 1 128 ? 15.057 4.428 2.030 1.00 95.94 128 ALA A O 1
ATOM 1076 N N . ILE A 1 129 ? 14.373 2.593 3.126 1.00 96.19 129 ILE A N 1
ATOM 1077 C CA . ILE A 1 129 ? 15.162 1.636 2.330 1.00 96.19 129 ILE A CA 1
ATOM 1078 C C . ILE A 1 129 ? 14.783 1.684 0.841 1.00 96.19 129 ILE A C 1
ATOM 1080 O O . ILE A 1 129 ? 15.657 1.642 -0.028 1.00 96.19 129 ILE A O 1
ATOM 1084 N N . ILE A 1 130 ? 13.484 1.738 0.534 1.00 95.31 130 ILE A N 1
ATOM 1085 C CA . ILE A 1 130 ? 12.984 1.834 -0.844 1.00 95.31 130 ILE A CA 1
ATOM 1086 C C . ILE A 1 130 ? 13.501 3.115 -1.490 1.00 95.31 130 ILE A C 1
ATOM 1088 O O . ILE A 1 130 ? 14.053 3.057 -2.586 1.00 95.31 130 ILE A O 1
ATOM 1092 N N . MET A 1 131 ? 13.331 4.253 -0.818 1.00 93.94 131 MET A N 1
ATOM 1093 C CA . MET A 1 131 ? 13.700 5.552 -1.371 1.00 93.94 131 MET A CA 1
ATOM 1094 C C . MET A 1 131 ? 15.208 5.670 -1.575 1.00 93.94 131 MET A C 1
ATOM 1096 O O . MET A 1 131 ? 15.630 6.051 -2.660 1.00 93.94 131 MET A O 1
ATOM 1100 N N . SER A 1 132 ? 16.012 5.224 -0.604 1.00 94.44 132 SER A N 1
ATOM 1101 C CA . SER A 1 132 ? 17.474 5.153 -0.726 1.00 94.44 132 SER A CA 1
ATOM 1102 C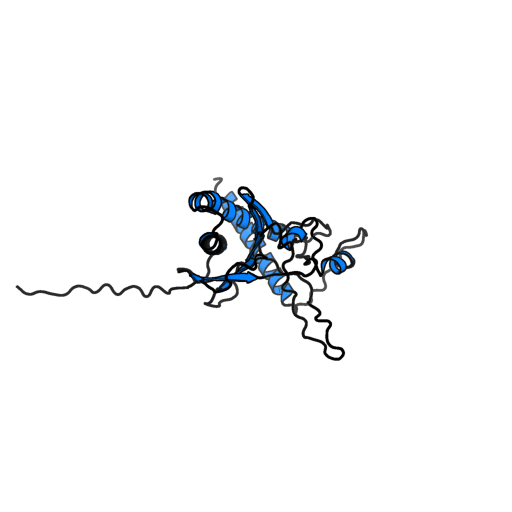 C . SER A 1 132 ? 17.926 4.299 -1.920 1.00 94.44 132 SER A C 1
ATOM 1104 O O . SER A 1 132 ? 18.847 4.668 -2.647 1.00 94.44 132 SER A O 1
ATOM 1106 N N . ARG A 1 133 ? 17.263 3.159 -2.179 1.00 93.69 133 ARG A N 1
ATOM 1107 C CA . ARG A 1 133 ? 17.558 2.345 -3.371 1.00 93.69 133 ARG A CA 1
ATOM 1108 C C . ARG A 1 133 ? 17.153 3.063 -4.654 1.00 93.69 133 ARG A C 1
ATOM 1110 O O . ARG A 1 133 ? 17.926 3.045 -5.606 1.00 93.69 133 ARG A O 1
ATOM 1117 N N . ALA A 1 134 ? 15.943 3.613 -4.685 1.00 92.38 134 ALA A N 1
ATOM 1118 C CA . ALA A 1 134 ? 15.338 4.187 -5.879 1.00 92.38 134 ALA A CA 1
ATOM 1119 C C . ALA A 1 134 ? 16.067 5.450 -6.352 1.00 92.38 134 ALA A C 1
ATOM 1121 O O . ALA A 1 134 ? 16.248 5.620 -7.556 1.00 92.38 134 ALA A O 1
ATOM 1122 N N . SER A 1 135 ? 16.526 6.286 -5.415 1.00 90.94 135 SER A N 1
ATOM 1123 C CA . SER A 1 135 ? 17.265 7.520 -5.700 1.00 90.94 135 SER A CA 1
ATOM 1124 C C . SER A 1 135 ? 18.704 7.280 -6.150 1.00 90.94 135 SER A C 1
ATOM 1126 O O . SER A 1 135 ? 19.327 8.171 -6.723 1.00 90.94 135 SER A O 1
ATOM 1128 N N . LYS A 1 136 ? 19.248 6.080 -5.922 1.00 90.62 136 LYS A N 1
ATOM 1129 C CA . LYS A 1 136 ? 20.606 5.755 -6.341 1.00 90.62 136 LYS A CA 1
ATOM 1130 C C . LYS A 1 136 ? 20.689 5.686 -7.865 1.00 90.62 136 LYS A C 1
ATOM 1132 O O . LYS A 1 136 ? 19.991 4.883 -8.481 1.00 90.62 136 LYS A O 1
ATOM 1137 N N . ILE A 1 137 ? 21.599 6.457 -8.453 1.00 87.62 137 ILE A N 1
ATOM 1138 C CA . ILE A 1 137 ? 21.956 6.369 -9.873 1.00 87.62 137 ILE A CA 1
ATOM 1139 C C . ILE A 1 137 ? 23.069 5.328 -9.996 1.00 87.62 137 ILE A C 1
ATOM 1141 O O . ILE A 1 137 ? 24.222 5.580 -9.658 1.00 87.62 137 ILE A O 1
ATOM 1145 N N . ASP A 1 138 ? 22.707 4.110 -10.386 1.00 82.00 138 ASP A N 1
ATOM 1146 C CA . ASP A 1 138 ? 23.626 2.972 -10.440 1.00 82.00 138 ASP A CA 1
ATOM 1147 C C . ASP A 1 138 ? 23.181 2.009 -11.543 1.00 82.00 138 ASP A C 1
ATOM 1149 O O . ASP A 1 138 ? 21.986 1.728 -11.677 1.00 82.00 138 ASP A O 1
ATOM 1153 N N . SER A 1 139 ? 24.139 1.483 -12.303 1.00 82.12 139 SER A N 1
ATOM 1154 C CA . SER A 1 139 ? 23.908 0.508 -13.369 1.00 82.12 139 SER A CA 1
ATOM 1155 C C . SER A 1 139 ? 23.774 -0.935 -12.865 1.00 82.12 139 SER A C 1
ATOM 1157 O O . SER A 1 139 ? 23.671 -1.874 -13.650 1.00 82.12 139 SER A O 1
ATOM 1159 N N . ARG A 1 140 ? 23.752 -1.167 -11.550 1.00 85.75 140 ARG A N 1
ATOM 1160 C CA . ARG A 1 140 ? 23.492 -2.497 -10.984 1.00 85.75 140 ARG A CA 1
ATOM 1161 C C . ARG A 1 140 ? 22.015 -2.869 -11.025 1.00 85.75 140 ARG A C 1
ATOM 1163 O O . ARG A 1 140 ? 21.120 -2.046 -10.845 1.00 85.75 140 ARG A O 1
ATOM 1170 N N . ASN A 1 141 ? 21.752 -4.167 -11.153 1.00 88.44 141 ASN A N 1
ATOM 1171 C CA . ASN A 1 141 ? 20.396 -4.719 -11.139 1.00 88.44 141 ASN A CA 1
ATOM 1172 C C . ASN A 1 141 ? 19.949 -5.227 -9.761 1.00 88.44 141 ASN A C 1
ATOM 1174 O O . ASN A 1 141 ? 19.113 -6.123 -9.648 1.00 88.44 141 ASN A O 1
ATOM 1178 N N . THR A 1 142 ? 20.500 -4.658 -8.688 1.00 91.25 142 THR A N 1
ATOM 1179 C CA . THR A 1 142 ? 20.072 -4.994 -7.330 1.00 91.25 142 THR A CA 1
ATOM 1180 C C . THR A 1 142 ? 18.656 -4.482 -7.090 1.00 91.25 142 THR A C 1
ATOM 1182 O O . THR A 1 142 ? 18.393 -3.283 -7.192 1.00 91.25 142 THR A O 1
ATOM 1185 N N . SER A 1 143 ? 17.751 -5.390 -6.729 1.00 93.00 143 SER A N 1
ATOM 1186 C CA . SER A 1 143 ? 16.362 -5.069 -6.412 1.00 93.00 143 SER A CA 1
ATOM 1187 C C . SER A 1 143 ? 16.110 -5.083 -4.905 1.00 93.00 143 SER A C 1
ATOM 1189 O O . SER A 1 143 ? 16.633 -5.912 -4.158 1.00 93.00 143 SER A O 1
ATOM 1191 N N . THR A 1 144 ? 15.270 -4.159 -4.457 1.00 95.69 144 THR A N 1
ATOM 1192 C CA . THR A 1 144 ? 14.772 -4.060 -3.087 1.00 95.69 144 THR A CA 1
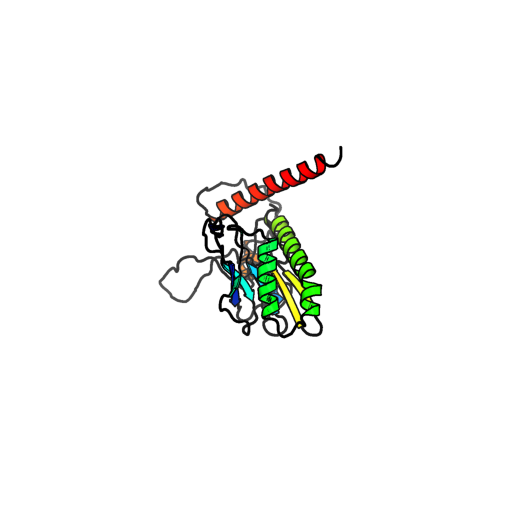ATOM 1193 C C . THR A 1 144 ? 13.285 -4.387 -3.096 1.00 95.69 144 THR A C 1
ATOM 1195 O O . THR A 1 144 ? 12.524 -3.790 -3.849 1.00 95.69 144 THR A O 1
ATOM 1198 N N . LYS A 1 145 ? 12.840 -5.312 -2.239 1.00 96.44 145 LYS A N 1
ATOM 1199 C CA . LYS A 1 145 ? 11.407 -5.603 -2.063 1.00 96.44 145 LYS A CA 1
ATOM 1200 C C . LYS A 1 145 ? 10.702 -4.443 -1.367 1.00 96.44 145 LYS A C 1
ATOM 1202 O O . LYS A 1 145 ? 11.209 -3.927 -0.365 1.00 96.44 145 LYS A O 1
ATOM 1207 N N . ASN A 1 146 ? 9.483 -4.148 -1.807 1.00 94.44 146 ASN A N 1
ATOM 1208 C CA . ASN A 1 146 ? 8.681 -3.051 -1.255 1.00 94.44 146 ASN A CA 1
ATOM 1209 C C . ASN A 1 146 ? 7.907 -3.432 0.022 1.00 94.44 146 ASN A C 1
ATOM 1211 O O . ASN A 1 146 ? 7.166 -2.624 0.576 1.00 94.44 146 ASN A O 1
ATOM 1215 N N . PHE A 1 147 ? 8.079 -4.665 0.503 1.00 97.31 147 PHE A N 1
ATOM 1216 C CA . PHE A 1 147 ? 7.302 -5.250 1.591 1.00 97.31 147 PHE A CA 1
ATOM 1217 C C . PHE A 1 147 ? 8.153 -6.113 2.527 1.00 97.31 147 PHE A C 1
ATOM 1219 O O . PHE A 1 147 ? 9.286 -6.492 2.213 1.00 97.31 147 PHE A O 1
ATOM 1226 N N . PHE A 1 148 ? 7.569 -6.467 3.666 1.00 97.31 148 PHE A N 1
ATOM 1227 C CA . PHE A 1 148 ? 8.057 -7.479 4.595 1.00 97.31 148 PHE A CA 1
ATOM 1228 C C . PHE A 1 148 ? 6.946 -8.484 4.925 1.00 97.31 148 PHE A C 1
ATOM 1230 O O . PHE A 1 148 ? 5.758 -8.219 4.737 1.00 97.31 148 PHE A O 1
ATOM 1237 N N . ASN A 1 149 ? 7.338 -9.672 5.384 1.00 96.06 149 ASN A N 1
ATOM 1238 C CA . ASN A 1 149 ? 6.384 -10.689 5.819 1.00 96.06 149 ASN A CA 1
ATOM 1239 C C . ASN A 1 149 ? 6.058 -10.475 7.296 1.00 96.06 149 ASN A C 1
ATOM 1241 O O . ASN A 1 149 ? 6.958 -10.218 8.096 1.00 96.06 149 ASN A O 1
ATOM 1245 N N . PHE A 1 150 ? 4.795 -10.652 7.653 1.00 94.69 150 PHE A N 1
ATOM 1246 C CA . PHE A 1 150 ? 4.340 -10.709 9.032 1.00 94.69 150 PHE A CA 1
ATOM 1247 C C . PHE A 1 150 ? 3.447 -11.933 9.188 1.00 94.69 150 PHE A C 1
ATOM 1249 O O . PHE A 1 150 ? 2.506 -12.124 8.422 1.00 94.69 150 PHE A O 1
ATOM 1256 N N . SER A 1 151 ? 3.747 -12.771 10.169 1.00 92.81 151 SER A N 1
ATOM 1257 C CA . SER A 1 151 ? 2.982 -13.986 10.430 1.00 92.81 151 SER A CA 1
ATOM 1258 C C . SER A 1 151 ? 2.466 -13.955 11.856 1.00 92.81 151 SER A C 1
ATOM 1260 O O . SER A 1 151 ? 3.197 -13.602 12.780 1.00 92.81 151 SER A O 1
ATOM 1262 N N . TYR A 1 152 ? 1.216 -14.365 12.038 1.00 91.25 152 TYR A N 1
ATOM 1263 C CA . TYR A 1 152 ? 0.628 -14.576 13.353 1.00 91.25 152 TYR A CA 1
ATOM 1264 C C . TYR A 1 152 ? -0.208 -15.853 13.334 1.00 91.25 152 TYR A C 1
ATOM 1266 O O . TYR A 1 152 ? -1.222 -15.937 12.634 1.00 91.25 152 TYR A O 1
ATOM 1274 N N . LYS A 1 153 ? 0.213 -16.861 14.109 1.00 91.12 153 LYS A N 1
ATOM 1275 C CA . LYS A 1 153 ? -0.346 -18.220 14.047 1.00 91.12 153 LYS A CA 1
ATOM 1276 C C . LYS A 1 153 ? -0.359 -18.713 12.587 1.00 91.12 153 LYS A C 1
ATOM 1278 O O . LYS A 1 153 ? 0.662 -18.665 11.907 1.00 91.12 153 LYS A O 1
ATOM 1283 N N . ARG A 1 154 ? -1.519 -19.144 12.082 1.00 91.25 154 ARG A N 1
ATOM 1284 C CA . ARG A 1 154 ? -1.704 -19.584 10.691 1.00 91.25 154 ARG A CA 1
ATOM 1285 C C . ARG A 1 154 ? -1.807 -18.439 9.675 1.00 91.25 154 ARG A C 1
ATOM 1287 O O . ARG A 1 154 ? -1.662 -18.693 8.480 1.00 91.25 154 ARG A O 1
ATOM 1294 N N . TYR A 1 155 ? -2.053 -17.206 10.125 1.00 91.25 155 TYR A N 1
ATOM 1295 C CA . TYR A 1 155 ? -2.290 -16.057 9.251 1.00 91.25 155 TYR A CA 1
ATOM 1296 C C . TYR A 1 155 ? -0.977 -15.467 8.745 1.00 91.25 155 TYR A C 1
ATOM 1298 O O . TYR A 1 155 ? -0.047 -15.220 9.517 1.00 91.25 155 TYR A O 1
ATOM 1306 N N . ARG A 1 156 ? -0.919 -15.240 7.433 1.00 92.75 156 ARG A N 1
ATOM 1307 C CA . ARG A 1 156 ? 0.256 -14.749 6.714 1.00 92.75 156 ARG A CA 1
ATOM 1308 C C . ARG A 1 156 ? -0.090 -13.432 6.039 1.00 92.75 156 ARG A C 1
ATOM 1310 O O . ARG A 1 156 ? -1.018 -13.367 5.233 1.00 92.75 156 ARG A O 1
ATOM 1317 N N . PHE A 1 157 ? 0.679 -12.405 6.365 1.00 95.06 157 PHE A N 1
ATOM 1318 C CA . PHE A 1 157 ? 0.507 -11.054 5.867 1.00 95.06 157 PHE A CA 1
ATOM 1319 C C . PHE A 1 157 ? 1.760 -10.568 5.137 1.00 95.06 157 PHE A C 1
ATOM 1321 O O . PHE A 1 157 ? 2.895 -10.889 5.509 1.00 95.06 157 PHE A O 1
ATOM 1328 N N . HIS A 1 158 ? 1.549 -9.748 4.115 1.00 96.94 158 HIS A N 1
ATOM 1329 C CA . HIS A 1 158 ? 2.588 -8.950 3.478 1.00 96.94 158 HIS A CA 1
ATOM 1330 C C . HIS A 1 158 ? 2.259 -7.476 3.691 1.00 96.94 158 HIS A C 1
ATOM 1332 O O . HIS A 1 158 ? 1.266 -6.990 3.161 1.00 96.94 158 HIS A O 1
ATOM 1338 N N . PHE A 1 159 ? 3.087 -6.777 4.464 1.00 98.00 159 PHE A N 1
ATOM 1339 C CA . PHE A 1 159 ? 2.956 -5.337 4.678 1.00 98.00 159 PHE A CA 1
ATOM 1340 C C . PHE A 1 159 ? 4.015 -4.603 3.872 1.00 98.00 159 PHE A C 1
ATOM 1342 O O . PHE A 1 159 ? 5.188 -4.983 3.909 1.00 98.00 159 PHE A O 1
ATOM 1349 N N . GLY A 1 160 ? 3.631 -3.555 3.152 1.00 97.88 160 GLY A N 1
ATOM 1350 C CA . GLY A 1 160 ? 4.571 -2.807 2.324 1.00 97.88 160 GLY A CA 1
ATOM 1351 C C . GLY A 1 160 ? 4.138 -1.385 2.028 1.00 97.88 160 GLY A C 1
ATOM 1352 O O . GLY A 1 160 ? 3.054 -0.957 2.413 1.00 97.88 160 GLY A O 1
ATOM 1353 N N . ILE A 1 161 ? 5.003 -0.659 1.330 1.00 97.62 161 ILE A N 1
ATOM 1354 C CA . ILE A 1 161 ? 4.691 0.665 0.790 1.00 97.62 161 ILE A CA 1
ATOM 1355 C C . ILE A 1 161 ? 4.193 0.480 -0.636 1.00 97.62 161 ILE A C 1
ATOM 1357 O O . ILE A 1 161 ? 4.822 -0.233 -1.425 1.00 97.62 161 ILE A O 1
ATOM 1361 N N . TYR A 1 162 ? 3.044 1.071 -0.952 1.00 96.62 162 TYR A N 1
ATOM 1362 C CA . TYR A 1 162 ? 2.497 1.009 -2.299 1.00 96.62 162 TYR A CA 1
ATOM 1363 C C . TYR A 1 162 ? 3.387 1.805 -3.254 1.00 96.62 162 TYR A C 1
ATOM 1365 O O . TYR A 1 162 ? 3.666 2.980 -3.029 1.00 96.62 162 TYR A O 1
ATOM 1373 N N . ILE A 1 163 ? 3.828 1.150 -4.326 1.00 93.69 163 ILE A N 1
ATOM 1374 C CA . ILE A 1 163 ? 4.559 1.786 -5.420 1.00 93.69 163 ILE A CA 1
ATOM 1375 C C . ILE A 1 163 ? 3.921 1.323 -6.729 1.00 93.69 163 ILE A C 1
ATOM 1377 O O . ILE A 1 163 ? 3.935 0.120 -6.993 1.00 93.69 163 ILE A O 1
ATOM 1381 N N . PRO A 1 164 ? 3.376 2.221 -7.562 1.00 92.38 164 PRO A N 1
ATOM 1382 C CA . PRO A 1 164 ? 2.814 1.830 -8.849 1.00 92.38 164 PRO A CA 1
ATOM 1383 C C . PRO A 1 164 ? 3.920 1.405 -9.823 1.00 92.38 164 PRO A C 1
ATOM 1385 O O . PRO A 1 164 ? 5.070 1.836 -9.709 1.00 92.38 164 PRO A O 1
ATOM 1388 N N . CYS A 1 165 ? 3.574 0.578 -10.805 1.00 92.06 165 CYS A N 1
ATOM 1389 C CA . CYS A 1 165 ? 4.438 0.266 -11.943 1.00 92.06 165 CYS A CA 1
ATOM 1390 C C . CYS A 1 165 ? 4.869 1.549 -12.681 1.00 92.06 165 CYS A C 1
ATOM 1392 O O . CYS A 1 165 ? 4.133 2.534 -12.691 1.00 92.06 165 CYS A O 1
ATOM 1394 N N . SER A 1 166 ? 6.048 1.549 -13.313 1.00 88.00 166 SER A N 1
ATOM 1395 C CA . SER A 1 166 ? 6.513 2.685 -14.132 1.00 88.00 166 SER A CA 1
ATOM 1396 C C . SER A 1 166 ? 6.204 2.555 -15.625 1.00 88.00 166 SER A C 1
ATOM 1398 O O . SER A 1 166 ? 6.628 3.405 -16.395 1.00 88.00 166 SER A O 1
ATOM 1400 N N . HIS A 1 167 ? 5.510 1.497 -16.044 1.00 85.44 167 HIS A N 1
ATOM 1401 C CA . HIS A 1 167 ? 5.205 1.232 -17.451 1.00 85.44 167 HIS A CA 1
ATOM 1402 C C . HIS A 1 167 ? 3.793 1.689 -17.784 1.00 85.44 167 HIS A C 1
ATOM 1404 O O . HIS A 1 167 ? 2.899 1.649 -16.932 1.00 85.44 167 HIS A O 1
ATOM 1410 N N . ASP A 1 168 ? 3.593 2.070 -19.037 1.00 78.31 168 ASP A N 1
ATOM 1411 C CA . ASP A 1 168 ? 2.274 2.392 -19.563 1.00 78.31 168 ASP A CA 1
ATOM 1412 C C . ASP A 1 168 ? 1.393 1.141 -19.619 1.00 78.31 168 ASP A C 1
ATOM 1414 O O . ASP A 1 168 ? 1.858 0.020 -19.835 1.00 78.31 168 ASP A O 1
ATOM 1418 N N . HIS A 1 169 ? 0.098 1.330 -19.394 1.00 63.94 169 HIS A N 1
ATOM 1419 C CA . HIS A 1 169 ? -0.901 0.292 -19.565 1.00 63.94 169 HIS A CA 1
ATOM 1420 C C . HIS A 1 169 ? -1.425 0.331 -21.004 1.00 63.94 169 HIS A C 1
ATOM 1422 O O . HIS A 1 169 ? -2.110 1.276 -21.396 1.00 63.94 169 HIS A O 1
ATOM 1428 N N . PHE A 1 170 ? -1.144 -0.709 -21.788 1.00 56.88 170 PHE A N 1
ATOM 1429 C CA . PHE A 1 170 ? -1.760 -0.889 -23.101 1.00 56.88 170 PHE A CA 1
ATOM 1430 C C . PHE A 1 170 ? -3.035 -1.722 -22.949 1.00 56.88 170 PHE A C 1
ATOM 1432 O O . PHE A 1 170 ? -2.968 -2.931 -22.734 1.00 56.88 170 PHE A O 1
ATOM 1439 N N . ILE A 1 171 ? -4.210 -1.098 -23.073 1.00 53.03 171 ILE A N 1
ATOM 1440 C CA . ILE A 1 171 ? -5.455 -1.856 -23.258 1.00 53.03 171 ILE A CA 1
ATOM 1441 C C . ILE A 1 171 ? -5.501 -2.286 -24.728 1.00 53.03 171 ILE A C 1
ATOM 1443 O O . ILE A 1 171 ? -6.059 -1.586 -25.570 1.00 53.03 171 ILE A O 1
ATOM 1447 N N . SER A 1 172 ? -4.894 -3.425 -25.068 1.00 45.97 172 SER A N 1
ATOM 1448 C CA . SER A 1 172 ? -5.024 -3.996 -26.413 1.00 45.97 172 SER A CA 1
ATOM 1449 C C . SER A 1 172 ? -6.394 -4.666 -26.554 1.00 45.97 172 SER A C 1
ATOM 1451 O O . SER A 1 172 ? -6.507 -5.882 -26.389 1.00 45.97 172 SER A O 1
ATOM 1453 N N . LYS A 1 173 ? -7.465 -3.902 -26.798 1.00 44.69 173 LYS A N 1
ATOM 1454 C CA . LYS A 1 173 ? -8.756 -4.522 -27.152 1.00 44.69 173 LYS A CA 1
ATOM 1455 C C . LYS A 1 173 ? -9.565 -3.893 -28.281 1.00 44.69 173 LYS A C 1
ATOM 1457 O O . LYS A 1 173 ? -10.575 -4.486 -28.625 1.00 44.69 173 LYS A O 1
ATOM 1462 N N . PHE A 1 174 ? -9.122 -2.821 -28.934 1.00 44.91 174 PHE A N 1
ATOM 1463 C CA . PHE A 1 174 ? -9.810 -2.347 -30.140 1.00 44.91 174 PHE A CA 1
ATOM 1464 C C . PHE A 1 174 ? -8.821 -1.899 -31.215 1.00 44.91 174 PHE A C 1
ATOM 1466 O O . PHE A 1 174 ? -8.029 -0.981 -31.015 1.00 44.91 174 PHE A O 1
ATOM 1473 N N . SER A 1 175 ? -8.860 -2.588 -32.355 1.00 51.41 175 SER A N 1
ATOM 1474 C CA . SER A 1 175 ? -8.205 -2.173 -33.592 1.00 51.41 175 SER A CA 1
ATOM 1475 C C . SER A 1 175 ? -8.811 -0.846 -34.055 1.00 51.41 175 SER A C 1
ATOM 1477 O O . SER A 1 175 ? -10.005 -0.792 -34.334 1.00 51.41 175 SER A O 1
ATOM 1479 N N . GLY A 1 176 ? -7.998 0.210 -34.122 1.00 55.97 176 GLY A N 1
ATOM 1480 C CA . GLY A 1 176 ? -8.377 1.499 -34.718 1.00 55.97 176 GLY A CA 1
ATOM 1481 C C . GLY A 1 176 ? -8.397 2.702 -33.773 1.00 55.97 176 GLY A C 1
ATOM 1482 O O . GLY A 1 176 ? -8.513 3.823 -34.252 1.00 55.97 176 GLY A O 1
ATOM 1483 N N . PHE A 1 177 ? -8.230 2.515 -32.459 1.00 51.88 177 PHE A N 1
ATOM 1484 C CA . PHE A 1 177 ? -8.142 3.631 -31.511 1.00 51.88 177 PHE A CA 1
ATOM 1485 C C . PHE A 1 177 ? -6.848 3.521 -30.707 1.00 51.88 177 PHE A C 1
ATOM 1487 O O . PHE A 1 177 ? -6.615 2.503 -30.062 1.00 51.88 177 PHE A O 1
ATOM 1494 N N . THR A 1 178 ? -5.994 4.545 -30.737 1.00 54.88 178 THR A N 1
ATOM 1495 C CA . THR A 1 178 ? -4.872 4.664 -29.797 1.00 54.88 178 THR A CA 1
ATOM 1496 C C . THR A 1 178 ? -5.432 5.146 -28.459 1.00 54.88 178 THR A C 1
ATOM 1498 O O . THR A 1 178 ? -5.749 6.333 -28.347 1.00 54.88 178 THR A O 1
ATOM 1501 N N . PRO A 1 179 ? -5.608 4.279 -27.441 1.00 54.28 179 PRO A N 1
ATOM 1502 C CA . PRO A 1 179 ? -6.069 4.745 -26.146 1.00 54.28 179 PRO A CA 1
ATOM 1503 C C . PRO A 1 179 ? -5.033 5.706 -25.542 1.00 54.28 179 PRO A C 1
ATOM 1505 O O . PRO A 1 179 ? -3.831 5.559 -25.798 1.00 54.28 179 PRO A O 1
ATOM 1508 N N . PRO A 1 180 ? -5.465 6.674 -24.719 1.00 55.91 180 PRO A N 1
ATOM 1509 C CA . PRO A 1 180 ? -4.540 7.532 -23.996 1.00 55.91 180 PRO A CA 1
ATOM 1510 C C . PRO A 1 180 ? -3.589 6.670 -23.157 1.00 55.91 180 PRO A C 1
ATOM 1512 O O . PRO A 1 180 ? -4.019 5.758 -22.444 1.00 55.91 180 PRO A O 1
ATOM 1515 N N . LYS A 1 181 ? -2.284 6.955 -23.248 1.00 62.06 181 LYS A N 1
ATOM 1516 C CA . LYS A 1 181 ? -1.259 6.306 -22.423 1.00 62.06 181 LYS A CA 1
ATOM 1517 C C . LYS A 1 181 ? -1.573 6.598 -20.958 1.00 62.06 181 LYS A C 1
ATOM 1519 O O . LYS A 1 181 ? -1.429 7.728 -20.499 1.00 62.06 181 LYS A O 1
ATOM 1524 N N . THR A 1 182 ? -2.044 5.591 -20.231 1.00 68.38 182 THR A N 1
ATOM 1525 C CA . THR A 1 182 ? -2.280 5.698 -18.789 1.00 68.38 182 THR A CA 1
ATOM 1526 C C . THR A 1 182 ? -1.217 4.905 -18.050 1.00 68.38 182 THR A C 1
ATOM 1528 O O . THR A 1 182 ? -0.879 3.785 -18.430 1.00 68.38 182 THR A O 1
ATOM 1531 N N . ILE A 1 183 ? -0.673 5.485 -16.981 1.00 77.75 183 ILE A N 1
ATOM 1532 C CA . ILE A 1 183 ? 0.347 4.826 -16.163 1.00 77.75 183 ILE A CA 1
ATOM 1533 C C . ILE A 1 183 ? -0.276 3.598 -15.491 1.00 77.75 183 ILE A C 1
ATOM 1535 O O . ILE A 1 183 ? -1.360 3.670 -14.900 1.00 77.75 183 ILE A O 1
ATOM 1539 N N . CYS A 1 184 ? 0.418 2.463 -15.551 1.00 87.00 184 CYS A N 1
ATOM 1540 C CA . CYS A 1 184 ? -0.045 1.233 -14.929 1.00 87.00 184 CYS A CA 1
ATOM 1541 C C . CYS A 1 184 ? 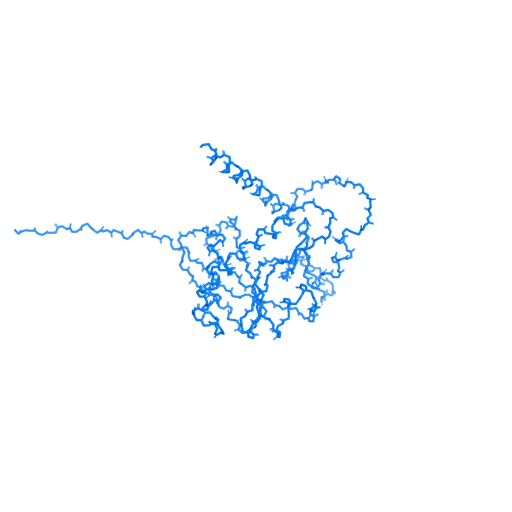-0.150 1.378 -13.403 1.00 87.00 184 CYS A C 1
ATOM 1543 O O . CYS A 1 184 ? 0.839 1.546 -12.691 1.00 87.00 184 CYS A O 1
ATOM 1545 N N . LYS A 1 185 ? -1.375 1.232 -12.887 1.00 87.81 185 LYS A N 1
ATOM 1546 C CA . LYS A 1 185 ? -1.691 1.305 -11.450 1.00 87.81 185 LYS A CA 1
ATOM 1547 C C . LYS A 1 185 ? -1.456 -0.010 -10.701 1.00 87.81 185 LYS A C 1
ATOM 1549 O O . LYS A 1 185 ? -1.795 -0.125 -9.530 1.00 87.81 185 LYS A O 1
ATOM 1554 N N . ILE A 1 186 ? -0.911 -1.035 -11.356 1.00 90.81 186 ILE A N 1
ATOM 1555 C CA . ILE A 1 186 ? -0.597 -2.287 -10.666 1.00 90.81 186 ILE A CA 1
ATOM 1556 C C . ILE A 1 186 ? 0.634 -2.047 -9.797 1.00 90.81 186 ILE A C 1
ATOM 1558 O O . ILE A 1 186 ? 1.655 -1.552 -10.272 1.00 90.81 186 ILE A O 1
ATOM 1562 N N . LEU A 1 187 ? 0.535 -2.439 -8.530 1.00 93.38 187 LEU A N 1
ATOM 1563 C CA . LEU A 1 187 ? 1.633 -2.420 -7.571 1.00 93.38 187 LEU A CA 1
ATOM 1564 C C . LEU A 1 187 ? 2.889 -3.077 -8.161 1.00 93.38 187 LEU A C 1
ATOM 1566 O O . LEU A 1 187 ? 2.799 -4.178 -8.694 1.00 93.38 187 LEU A O 1
ATOM 1570 N N . ALA A 1 188 ? 4.056 -2.456 -8.018 1.00 95.00 188 ALA A N 1
ATOM 1571 C CA . ALA A 1 188 ? 5.352 -3.074 -8.261 1.00 95.00 188 ALA A CA 1
ATOM 1572 C C . ALA A 1 188 ? 5.856 -3.758 -6.969 1.00 95.00 188 ALA A C 1
ATOM 1574 O O . ALA A 1 188 ? 5.860 -3.135 -5.903 1.00 95.00 188 ALA A O 1
ATOM 1575 N N . PRO A 1 189 ? 6.312 -5.022 -7.019 1.00 95.38 189 PRO A N 1
ATOM 1576 C CA . PRO A 1 189 ? 6.757 -5.760 -5.835 1.00 95.38 189 PRO A CA 1
ATOM 1577 C C . PRO A 1 189 ? 8.175 -5.379 -5.381 1.00 95.38 189 PRO A C 1
ATOM 1579 O O . PRO A 1 189 ? 8.574 -5.687 -4.251 1.00 95.38 189 PRO A O 1
ATOM 1582 N N . PHE A 1 190 ? 8.938 -4.718 -6.253 1.00 95.69 190 PHE A N 1
ATOM 1583 C CA . PHE A 1 190 ? 10.306 -4.286 -6.010 1.00 95.69 190 PHE A CA 1
ATOM 1584 C C . PHE A 1 190 ? 10.582 -2.905 -6.609 1.00 95.69 190 PHE A C 1
ATOM 1586 O O . PHE A 1 190 ? 9.818 -2.404 -7.437 1.00 95.69 190 PHE A O 1
ATOM 1593 N N . VAL A 1 191 ? 11.711 -2.332 -6.208 1.00 94.75 191 VAL A N 1
ATOM 1594 C CA . VAL A 1 191 ? 12.336 -1.164 -6.828 1.00 94.75 191 VAL A CA 1
ATOM 1595 C C . VAL A 1 191 ? 13.832 -1.420 -7.029 1.00 94.75 191 VAL A C 1
ATOM 1597 O O . VAL A 1 191 ? 14.463 -2.125 -6.236 1.00 94.75 191 VAL A O 1
ATOM 1600 N N . MET A 1 192 ? 14.397 -0.876 -8.097 1.00 94.06 192 MET A N 1
ATOM 1601 C CA . MET A 1 192 ? 15.827 -0.875 -8.413 1.00 94.06 192 MET A CA 1
ATOM 1602 C C . MET A 1 192 ? 16.347 0.570 -8.431 1.00 94.06 192 MET A C 1
ATOM 1604 O O . MET A 1 192 ? 15.581 1.511 -8.223 1.00 94.06 192 MET A O 1
ATOM 1608 N N . SER A 1 193 ? 17.653 0.740 -8.649 1.00 92.31 193 SER A N 1
ATOM 1609 C CA . SER A 1 193 ? 18.258 2.056 -8.892 1.00 92.31 193 SER A CA 1
ATOM 1610 C C . SER A 1 193 ? 17.570 2.797 -10.038 1.00 92.31 193 SER A C 1
ATOM 1612 O O . SER A 1 193 ? 17.031 2.169 -10.956 1.00 92.31 193 SER A O 1
ATOM 1614 N N . ASP A 1 194 ? 17.616 4.126 -9.979 1.00 89.00 194 ASP A N 1
ATOM 1615 C CA . ASP A 1 194 ? 16.968 5.038 -10.925 1.00 89.00 194 ASP A CA 1
ATOM 1616 C C . ASP A 1 194 ? 15.443 4.835 -11.033 1.00 89.00 194 ASP A C 1
ATOM 1618 O O . ASP A 1 194 ? 14.845 4.853 -12.108 1.00 89.00 194 ASP A O 1
ATOM 1622 N N . PHE A 1 195 ? 14.791 4.582 -9.893 1.00 90.56 195 PHE A N 1
ATOM 1623 C CA . PHE A 1 195 ? 13.340 4.366 -9.787 1.00 90.56 195 PHE A CA 1
ATOM 1624 C C . PHE A 1 195 ? 12.767 3.263 -10.700 1.00 90.56 195 PHE A C 1
ATOM 1626 O O . PHE A 1 195 ? 11.541 3.153 -10.843 1.00 90.56 195 PHE A O 1
ATOM 1633 N N . ARG A 1 196 ? 13.620 2.412 -11.280 1.00 92.06 196 ARG A N 1
ATOM 1634 C CA . ARG A 1 196 ? 13.229 1.308 -12.158 1.00 92.06 196 ARG A CA 1
ATOM 1635 C C . ARG A 1 196 ? 12.420 0.279 -11.377 1.00 92.06 196 ARG A C 1
ATOM 1637 O O . ARG A 1 196 ? 12.833 -0.183 -10.311 1.00 92.06 196 ARG A O 1
ATOM 1644 N N . ARG A 1 197 ? 11.245 -0.075 -11.890 1.00 94.00 197 ARG A N 1
ATOM 1645 C CA . ARG A 1 197 ? 10.288 -0.959 -11.213 1.00 94.00 197 ARG A CA 1
ATOM 1646 C C . ARG A 1 197 ? 9.276 -1.505 -12.208 1.00 94.00 197 ARG A C 1
ATOM 1648 O O . ARG A 1 197 ? 8.900 -0.815 -13.143 1.00 94.00 197 ARG A O 1
ATOM 1655 N N . ALA A 1 198 ? 8.770 -2.708 -11.976 1.00 93.62 198 ALA A N 1
ATOM 1656 C CA . ALA A 1 198 ? 7.743 -3.286 -12.834 1.00 93.62 198 ALA A CA 1
ATOM 1657 C C . ALA A 1 198 ? 6.781 -4.166 -12.038 1.00 93.62 198 ALA A C 1
ATOM 1659 O O . ALA A 1 198 ? 7.193 -4.922 -11.153 1.00 93.62 198 ALA A O 1
ATOM 1660 N N . CYS A 1 199 ? 5.494 -4.100 -12.371 1.00 93.38 199 CYS A N 1
ATOM 1661 C CA . CYS A 1 199 ? 4.522 -5.079 -11.900 1.00 93.38 199 CYS A CA 1
ATOM 1662 C C . CYS A 1 199 ? 4.734 -6.429 -12.596 1.00 93.38 199 CYS A C 1
ATOM 1664 O O . CYS A 1 199 ? 5.412 -6.513 -13.618 1.00 93.38 199 CYS A O 1
ATOM 1666 N N . VAL A 1 200 ? 4.116 -7.491 -12.080 1.00 92.38 200 VAL A N 1
ATOM 1667 C CA . VAL A 1 200 ? 4.269 -8.848 -12.639 1.00 92.38 200 VAL A CA 1
ATOM 1668 C C . VAL A 1 200 ? 3.908 -8.963 -14.129 1.00 92.38 200 VAL A C 1
ATOM 1670 O O . VAL A 1 200 ? 4.496 -9.785 -14.819 1.00 92.38 200 VAL A O 1
ATOM 1673 N N . ILE A 1 201 ? 3.002 -8.121 -14.642 1.00 91.00 201 ILE A N 1
ATOM 1674 C CA . ILE A 1 201 ? 2.617 -8.119 -16.065 1.00 91.00 201 ILE A CA 1
ATOM 1675 C C . ILE A 1 201 ? 3.717 -7.502 -16.936 1.00 91.00 201 ILE A C 1
ATOM 1677 O O . ILE A 1 201 ? 3.995 -7.996 -18.022 1.00 91.00 201 ILE A O 1
ATOM 1681 N N . HIS A 1 202 ? 4.366 -6.441 -16.454 1.00 91.56 202 HIS A N 1
ATOM 1682 C CA . HIS A 1 202 ? 5.387 -5.715 -17.210 1.00 91.56 202 HIS A CA 1
ATOM 1683 C C . HIS A 1 202 ? 6.807 -6.218 -16.958 1.00 91.56 202 HIS A C 1
ATOM 1685 O O . HIS A 1 202 ? 7.718 -5.847 -17.687 1.00 91.56 202 HIS A O 1
ATOM 1691 N N . GLN A 1 203 ? 7.008 -7.096 -15.975 1.00 91.88 203 GLN A N 1
ATOM 1692 C CA . GLN A 1 203 ? 8.305 -7.704 -15.684 1.00 91.88 203 GLN A CA 1
ATOM 1693 C C . GLN A 1 203 ? 8.973 -8.376 -16.894 1.00 91.88 203 GLN A C 1
ATOM 1695 O O . GLN A 1 203 ? 10.157 -8.121 -17.081 1.00 91.88 203 GLN A O 1
ATOM 1700 N N . PRO A 1 204 ? 8.289 -9.174 -17.741 1.00 90.19 204 PRO A N 1
ATOM 1701 C CA . PRO A 1 204 ? 8.931 -9.771 -18.916 1.00 90.19 204 PRO A CA 1
ATOM 1702 C C . PRO A 1 204 ? 9.539 -8.730 -19.867 1.00 90.19 204 PRO A C 1
ATOM 1704 O O . PRO A 1 204 ? 10.676 -8.885 -20.303 1.00 90.19 204 PRO A O 1
ATOM 1707 N N . LEU A 1 205 ? 8.811 -7.640 -20.139 1.00 89.38 205 LEU A N 1
ATOM 1708 C CA . LEU A 1 205 ? 9.290 -6.541 -20.982 1.00 89.38 205 LEU A CA 1
ATOM 1709 C C . LEU A 1 205 ? 10.392 -5.735 -20.282 1.00 89.38 205 LEU A C 1
ATOM 1711 O O . LEU A 1 205 ? 11.427 -5.445 -20.875 1.00 89.38 205 LEU A O 1
ATOM 1715 N N . PHE A 1 206 ? 10.190 -5.427 -19.002 1.00 90.69 206 PHE A N 1
ATOM 1716 C CA . PHE A 1 206 ? 11.151 -4.718 -18.165 1.00 90.69 206 PHE A CA 1
ATOM 1717 C C . PHE A 1 206 ? 12.495 -5.447 -18.101 1.00 90.69 206 PHE A C 1
ATOM 1719 O O . PHE A 1 206 ? 13.537 -4.836 -18.305 1.00 90.69 206 PHE A O 1
ATOM 1726 N N . PHE A 1 207 ? 12.497 -6.763 -17.867 1.00 89.12 207 PHE A N 1
ATOM 1727 C CA . PHE A 1 207 ? 13.745 -7.518 -17.767 1.00 89.12 207 PHE A CA 1
ATOM 1728 C C . PHE A 1 207 ? 14.483 -7.643 -19.105 1.00 89.12 207 PHE A C 1
ATOM 1730 O O . PHE A 1 207 ? 15.693 -7.856 -19.106 1.00 89.12 207 PHE A O 1
ATOM 1737 N N . LYS A 1 208 ? 13.778 -7.466 -20.228 1.00 86.75 208 LYS A N 1
ATOM 1738 C CA . LYS A 1 208 ? 14.375 -7.423 -21.566 1.00 86.75 208 LYS A CA 1
ATOM 1739 C C . LYS A 1 208 ? 15.011 -6.064 -21.884 1.00 86.75 208 LYS A C 1
ATOM 1741 O O . LYS A 1 208 ? 16.065 -6.036 -22.508 1.00 86.75 208 LYS A O 1
ATOM 1746 N N . ASN A 1 209 ? 14.380 -4.965 -21.464 1.00 84.00 209 ASN A N 1
ATOM 1747 C CA . ASN A 1 209 ? 14.712 -3.619 -21.950 1.00 84.00 209 ASN A CA 1
ATOM 1748 C C . ASN A 1 209 ? 15.395 -2.718 -20.910 1.00 84.00 209 ASN A C 1
ATOM 1750 O O . ASN A 1 209 ? 16.206 -1.872 -21.269 1.00 84.00 209 ASN A O 1
ATOM 1754 N N . ASP A 1 210 ? 15.062 -2.886 -19.630 1.00 73.75 210 ASP A N 1
ATOM 1755 C CA . ASP A 1 210 ? 15.390 -1.935 -18.558 1.00 73.75 210 ASP A CA 1
ATOM 1756 C C . ASP A 1 210 ? 16.432 -2.490 -17.566 1.00 73.75 210 ASP A C 1
ATOM 1758 O O . ASP A 1 210 ? 16.767 -1.857 -16.557 1.00 73.75 210 ASP A O 1
ATOM 1762 N N . VAL A 1 211 ? 16.941 -3.696 -17.819 1.00 80.12 211 VAL A N 1
ATOM 1763 C CA . VAL A 1 211 ? 18.021 -4.328 -17.052 1.00 80.12 211 VAL A CA 1
ATOM 1764 C C . VAL A 1 211 ? 19.338 -4.000 -17.710 1.00 80.12 211 VAL A C 1
ATOM 1766 O O . VAL A 1 211 ? 19.508 -4.184 -18.911 1.00 80.12 211 VAL A O 1
ATOM 1769 N N . PHE A 1 212 ? 20.307 -3.593 -16.901 1.00 70.75 212 PHE A N 1
ATOM 1770 C CA . PHE A 1 212 ? 21.674 -3.443 -17.367 1.00 70.75 212 PHE A CA 1
ATOM 1771 C C . PHE A 1 212 ? 22.271 -4.833 -17.600 1.00 70.75 212 PHE A C 1
ATOM 1773 O O . PHE A 1 212 ? 22.796 -5.457 -16.678 1.00 70.75 212 PHE A O 1
ATOM 1780 N N . THR A 1 213 ? 22.125 -5.373 -18.801 1.00 64.69 213 THR A N 1
ATOM 1781 C CA . THR A 1 213 ? 22.871 -6.559 -19.216 1.00 64.69 213 THR A CA 1
ATOM 1782 C C . THR A 1 213 ? 24.338 -6.147 -19.343 1.00 64.69 213 THR A C 1
ATOM 1784 O O . THR A 1 213 ? 24.640 -5.048 -19.798 1.00 64.69 213 THR A O 1
ATOM 1787 N N . HIS A 1 214 ? 25.258 -6.958 -18.820 1.00 51.03 214 HIS A N 1
ATOM 1788 C CA . HIS A 1 214 ? 26.684 -6.635 -18.752 1.00 51.03 214 HIS A CA 1
ATOM 1789 C C . HIS A 1 214 ? 27.246 -6.219 -20.124 1.00 51.03 214 HIS A C 1
ATOM 1791 O O . HIS A 1 214 ? 27.621 -7.068 -20.924 1.00 51.03 214 HIS A O 1
ATOM 1797 N N . ILE A 1 215 ? 27.364 -4.915 -20.370 1.00 49.38 215 ILE A N 1
ATOM 1798 C CA . ILE A 1 215 ? 28.182 -4.349 -21.439 1.00 49.38 215 ILE A CA 1
ATOM 1799 C C . ILE A 1 215 ? 28.958 -3.201 -20.805 1.00 49.38 215 ILE A C 1
ATOM 1801 O O . ILE A 1 215 ? 28.389 -2.174 -20.436 1.00 49.38 215 ILE A O 1
ATOM 1805 N N . LYS A 1 216 ? 30.275 -3.378 -20.653 1.00 52.00 216 LYS A N 1
ATOM 1806 C CA . LYS A 1 216 ? 31.190 -2.249 -20.454 1.00 52.00 216 LYS A CA 1
ATOM 1807 C C . LYS A 1 216 ? 30.972 -1.285 -21.627 1.00 52.00 216 LYS A C 1
ATOM 1809 O O . LYS A 1 216 ? 31.373 -1.609 -22.736 1.00 52.00 216 LYS A O 1
ATOM 1814 N N . SER A 1 217 ? 30.316 -0.145 -21.423 1.00 41.28 217 SER A N 1
ATOM 1815 C CA . SER A 1 217 ? 30.280 0.950 -22.406 1.00 41.28 217 SER A CA 1
ATOM 1816 C C . SER A 1 217 ? 29.835 2.274 -21.754 1.00 41.28 217 SER A C 1
ATOM 1818 O O . SER A 1 217 ? 29.244 2.243 -20.672 1.00 41.28 217 SER A O 1
ATOM 1820 N N . PRO A 1 218 ? 30.230 3.431 -22.328 1.00 43.28 218 PRO A N 1
ATOM 1821 C CA . PRO A 1 218 ? 30.604 4.642 -21.592 1.00 43.28 218 PRO A CA 1
ATOM 1822 C C . PRO A 1 218 ? 29.429 5.393 -20.967 1.00 43.28 218 PRO A C 1
ATOM 1824 O O . PRO A 1 218 ? 28.283 5.252 -21.388 1.00 43.28 218 PRO A O 1
ATOM 1827 N N . LYS A 1 219 ? 29.747 6.254 -19.988 1.00 43.06 219 LYS A N 1
ATOM 1828 C CA . LYS A 1 219 ? 28.828 7.239 -19.397 1.00 43.06 219 LYS A CA 1
ATOM 1829 C C . LYS A 1 219 ? 28.036 7.951 -20.506 1.00 43.06 219 LYS A C 1
ATOM 1831 O O . LYS A 1 219 ? 28.595 8.779 -21.217 1.00 43.06 219 LYS A O 1
ATOM 1836 N N . LYS A 1 220 ? 26.738 7.655 -20.635 1.00 40.09 220 LYS A N 1
ATOM 1837 C CA . LYS A 1 220 ? 25.816 8.484 -21.421 1.00 40.09 220 LYS A CA 1
ATOM 1838 C C . LYS A 1 220 ? 25.667 9.827 -20.709 1.00 40.09 220 LYS A C 1
ATOM 1840 O O . LYS A 1 220 ? 25.149 9.877 -19.594 1.00 40.09 220 LYS A O 1
ATOM 1845 N N . THR A 1 221 ? 26.125 10.896 -21.347 1.00 41.25 221 THR A N 1
A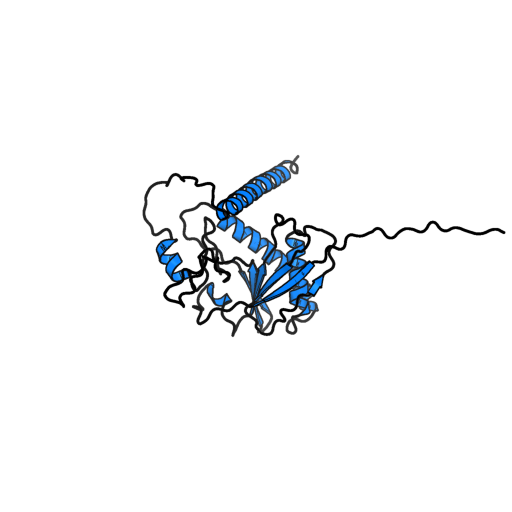TOM 1846 C CA . THR A 1 221 ? 25.748 12.268 -21.011 1.00 41.25 221 THR A CA 1
ATOM 1847 C C . THR A 1 221 ? 24.238 12.420 -21.189 1.00 41.25 221 THR A C 1
ATOM 1849 O O . THR A 1 221 ? 23.665 12.019 -22.202 1.00 41.25 221 THR A O 1
ATOM 1852 N N . LEU A 1 222 ? 23.579 12.933 -20.151 1.00 41.53 222 LEU A N 1
ATOM 1853 C CA . LEU A 1 222 ? 22.145 13.197 -20.140 1.00 41.53 222 LEU A CA 1
ATOM 1854 C C . LEU A 1 222 ? 21.862 14.401 -21.047 1.00 41.53 222 LEU A C 1
ATOM 1856 O O . LEU A 1 222 ? 22.247 15.514 -20.704 1.00 41.53 222 LEU A O 1
ATOM 1860 N N . ASN A 1 223 ? 21.158 14.197 -22.162 1.00 36.75 223 ASN A N 1
ATOM 1861 C CA . ASN A 1 223 ? 20.415 15.288 -22.791 1.00 36.75 223 ASN A CA 1
ATOM 1862 C C . ASN A 1 223 ? 19.150 15.505 -21.957 1.00 36.75 223 ASN A C 1
ATOM 1864 O O . ASN A 1 223 ? 18.283 14.632 -21.878 1.00 36.75 223 ASN A O 1
ATOM 1868 N N . ILE A 1 224 ? 19.117 16.633 -21.254 1.00 35.44 224 ILE A N 1
ATOM 1869 C CA . ILE A 1 224 ? 18.040 17.019 -20.349 1.00 35.44 224 ILE A CA 1
ATOM 1870 C C . ILE A 1 224 ? 16.928 17.639 -21.196 1.00 35.44 224 ILE A C 1
ATOM 1872 O O . ILE A 1 224 ? 17.063 18.763 -21.665 1.00 35.44 224 ILE A O 1
ATOM 1876 N N . ASP A 1 225 ? 15.834 16.905 -21.391 1.00 33.34 225 ASP A N 1
ATOM 1877 C CA . ASP A 1 225 ? 14.597 17.461 -21.940 1.00 33.34 225 ASP A CA 1
ATOM 1878 C C . ASP A 1 225 ? 13.645 17.795 -20.778 1.00 33.34 225 ASP A C 1
ATOM 1880 O O . ASP A 1 225 ? 13.207 16.919 -20.024 1.00 33.34 225 ASP A O 1
ATOM 1884 N N . HIS A 1 226 ? 13.396 19.089 -20.576 1.00 38.75 226 HIS A N 1
ATOM 1885 C CA . HIS A 1 226 ? 12.775 19.668 -19.377 1.00 38.75 226 HIS A CA 1
ATOM 1886 C C . HIS A 1 226 ? 11.241 19.548 -19.316 1.00 38.75 226 HIS A C 1
ATOM 1888 O O . HIS A 1 226 ? 10.612 20.122 -18.430 1.00 38.75 226 HIS A O 1
ATOM 1894 N N . THR A 1 227 ? 10.612 18.788 -20.209 1.00 35.62 227 THR A N 1
ATOM 1895 C CA . THR A 1 227 ? 9.145 18.790 -20.366 1.00 35.62 227 THR A CA 1
ATOM 1896 C C . THR A 1 227 ? 8.421 17.596 -19.729 1.00 35.62 227 THR A C 1
ATOM 1898 O O . THR A 1 227 ? 7.196 17.507 -19.800 1.00 35.62 227 THR A O 1
ATOM 1901 N N . ASN A 1 228 ? 9.126 16.678 -19.054 1.00 38.75 228 ASN A N 1
ATOM 1902 C CA . ASN A 1 228 ? 8.516 15.449 -18.533 1.00 38.75 228 ASN A CA 1
ATOM 1903 C C . ASN A 1 228 ? 8.088 15.567 -17.045 1.00 38.75 228 ASN A C 1
ATOM 1905 O O . ASN A 1 228 ? 8.953 15.719 -16.181 1.00 38.75 228 ASN A O 1
ATOM 1909 N N . PRO A 1 229 ? 6.799 15.409 -16.680 1.00 40.06 229 PRO A N 1
ATOM 1910 C CA . PRO A 1 229 ? 6.325 15.502 -15.287 1.00 40.06 229 PRO A CA 1
ATOM 1911 C C . PRO A 1 229 ? 6.920 14.437 -14.336 1.00 40.06 229 PRO A C 1
ATOM 1913 O O . PRO A 1 229 ? 6.939 14.610 -13.115 1.00 40.06 229 PRO A O 1
ATOM 1916 N N . LEU A 1 230 ? 7.469 13.345 -14.883 1.00 43.34 230 LEU A N 1
ATOM 1917 C CA . LEU A 1 230 ? 8.245 12.337 -14.145 1.00 43.34 230 LEU A CA 1
ATOM 1918 C C . LEU A 1 230 ? 9.621 12.857 -13.690 1.00 43.34 230 LEU A C 1
ATOM 1920 O O . LEU A 1 230 ? 10.147 12.389 -12.677 1.00 43.34 230 LEU A O 1
ATOM 1924 N N . LEU A 1 231 ? 10.201 13.829 -14.406 1.00 41.31 231 LEU A N 1
ATOM 1925 C CA . LEU A 1 231 ? 11.443 14.498 -14.013 1.00 41.31 231 LEU A CA 1
ATOM 1926 C C . LEU A 1 231 ? 11.199 15.466 -12.860 1.00 41.31 231 LEU A C 1
ATOM 1928 O O . LEU A 1 231 ? 12.001 15.489 -11.937 1.00 41.31 231 LEU A O 1
ATOM 1932 N N . THR A 1 232 ? 10.077 16.182 -12.827 1.00 37.91 232 THR A N 1
ATOM 1933 C CA . THR A 1 232 ? 9.737 17.072 -11.705 1.00 37.91 232 THR A CA 1
ATOM 1934 C C . THR A 1 232 ? 9.612 16.289 -10.399 1.00 37.91 232 THR A C 1
ATOM 1936 O O . THR A 1 232 ? 10.133 16.713 -9.374 1.00 37.91 232 THR A O 1
ATOM 1939 N N . GLN A 1 233 ? 9.038 15.081 -10.434 1.00 43.78 233 GLN A N 1
ATOM 1940 C CA . GLN A 1 233 ? 8.983 14.206 -9.259 1.00 43.78 233 GLN A CA 1
ATOM 1941 C C . GLN A 1 233 ? 10.361 13.629 -8.876 1.00 43.78 233 GLN A C 1
ATOM 1943 O O . GLN A 1 233 ? 10.659 13.509 -7.688 1.00 43.78 233 GLN A O 1
ATOM 1948 N N . ARG A 1 234 ? 11.222 13.323 -9.862 1.00 46.84 234 ARG A N 1
ATOM 1949 C CA . ARG A 1 234 ? 12.627 12.924 -9.647 1.00 46.84 234 ARG A CA 1
ATOM 1950 C C . ARG A 1 234 ? 13.452 14.051 -9.019 1.00 46.84 234 ARG A C 1
ATOM 1952 O O . ARG A 1 234 ? 14.142 13.794 -8.041 1.00 46.84 234 ARG A O 1
ATOM 1959 N N . PHE A 1 235 ? 13.349 15.277 -9.532 1.00 40.50 235 PHE A N 1
ATOM 1960 C CA . PHE A 1 235 ? 14.079 16.455 -9.056 1.00 40.50 235 PHE A CA 1
ATOM 1961 C C . PHE A 1 235 ? 13.607 16.903 -7.673 1.00 40.50 235 PHE A C 1
ATOM 1963 O O . PHE A 1 235 ? 14.442 17.120 -6.801 1.00 40.50 235 PHE A O 1
ATOM 1970 N N . ILE A 1 236 ? 12.294 16.959 -7.428 1.00 49.44 236 ILE A N 1
ATOM 1971 C CA . ILE A 1 236 ? 11.758 17.327 -6.110 1.00 49.44 236 ILE A CA 1
ATOM 1972 C C . ILE A 1 236 ? 12.188 16.302 -5.051 1.00 49.44 236 ILE A C 1
ATOM 1974 O O . ILE A 1 236 ? 12.637 16.686 -3.976 1.00 49.44 236 ILE A O 1
ATOM 1978 N N . MET A 1 237 ? 12.139 15.000 -5.358 1.00 45.47 237 MET A N 1
ATOM 1979 C CA . MET A 1 237 ? 12.589 13.968 -4.418 1.00 45.47 237 MET A CA 1
ATOM 1980 C C . MET A 1 237 ? 14.108 13.999 -4.195 1.00 45.47 237 MET A C 1
ATOM 1982 O O . MET A 1 237 ? 14.542 13.850 -3.057 1.00 45.47 237 MET A O 1
ATOM 1986 N N . LEU A 1 238 ? 14.919 14.229 -5.237 1.00 43.34 238 LEU A N 1
ATOM 1987 C CA . LEU A 1 238 ? 16.374 14.371 -5.090 1.00 43.34 238 LEU A CA 1
ATOM 1988 C C . LEU A 1 238 ? 16.732 15.562 -4.184 1.00 43.34 238 LEU A C 1
ATOM 1990 O O . LEU A 1 238 ? 17.546 15.402 -3.280 1.00 43.34 238 LEU A O 1
ATOM 1994 N N . ILE A 1 239 ? 16.078 16.714 -4.387 1.00 44.88 239 ILE A N 1
ATOM 1995 C CA . ILE A 1 239 ? 16.271 17.939 -3.593 1.00 44.88 239 ILE A CA 1
ATOM 1996 C C . ILE A 1 239 ? 15.827 17.734 -2.137 1.00 44.88 239 ILE A C 1
ATOM 1998 O O . ILE A 1 239 ? 16.515 18.159 -1.213 1.00 44.88 239 ILE A O 1
ATOM 2002 N N . PHE A 1 240 ? 14.713 17.036 -1.894 1.00 46.00 240 PHE A N 1
ATOM 2003 C CA . PHE A 1 240 ? 14.290 16.707 -0.529 1.00 46.00 240 PHE A CA 1
ATOM 2004 C C . PHE A 1 240 ? 15.309 15.819 0.198 1.00 46.00 240 PHE A C 1
ATOM 2006 O O . PHE A 1 240 ? 15.557 16.033 1.381 1.00 46.00 240 PHE A O 1
ATOM 2013 N N . TYR A 1 241 ? 15.925 14.845 -0.478 1.00 47.78 241 TYR A N 1
ATOM 2014 C CA . TYR A 1 241 ? 16.924 13.976 0.153 1.00 47.78 241 TYR A CA 1
ATOM 2015 C C . TYR A 1 241 ? 18.275 14.656 0.372 1.00 47.78 241 TYR A C 1
ATOM 2017 O O . TYR A 1 241 ? 18.910 14.370 1.384 1.00 47.78 241 TYR A O 1
ATOM 2025 N N . THR A 1 242 ? 18.703 15.569 -0.504 1.00 43.62 242 THR A N 1
ATOM 2026 C CA . THR A 1 242 ? 19.915 16.364 -0.251 1.00 43.62 242 THR A CA 1
ATOM 2027 C C . THR A 1 242 ? 19.701 17.340 0.905 1.00 43.62 242 THR A C 1
ATOM 2029 O O . THR A 1 242 ? 20.547 17.414 1.788 1.00 43.62 242 THR A O 1
ATOM 2032 N N . LEU A 1 243 ? 18.545 18.007 0.984 1.00 40.53 243 LEU A N 1
ATOM 2033 C CA . LEU A 1 243 ? 18.233 18.936 2.079 1.00 40.53 243 LEU A CA 1
ATOM 2034 C C . LEU A 1 243 ? 18.003 18.227 3.424 1.00 40.53 243 LEU A C 1
ATOM 2036 O O . LEU A 1 243 ? 18.458 18.712 4.456 1.00 40.53 243 LEU A O 1
ATOM 2040 N N . VAL A 1 244 ? 17.341 17.063 3.437 1.00 44.22 244 VAL A N 1
ATOM 2041 C CA . VAL A 1 244 ? 17.176 16.255 4.661 1.00 44.22 244 VAL A CA 1
ATOM 2042 C C . VAL A 1 244 ? 18.490 15.578 5.066 1.00 44.22 244 VAL A C 1
ATOM 2044 O O . VAL A 1 244 ? 18.754 15.471 6.258 1.00 44.22 244 VAL A O 1
ATOM 2047 N N . GLY A 1 245 ? 19.331 15.169 4.109 1.00 37.25 245 GLY A N 1
ATOM 2048 C CA . GLY A 1 245 ? 20.675 14.645 4.376 1.00 37.25 245 GLY A CA 1
ATOM 2049 C C . GLY A 1 245 ? 21.575 15.678 5.057 1.00 37.25 245 GLY A C 1
ATOM 2050 O O . GLY A 1 245 ? 22.128 15.389 6.112 1.00 37.25 245 GLY A O 1
ATOM 2051 N N . ILE A 1 246 ? 21.597 16.911 4.537 1.00 38.81 246 ILE A N 1
ATOM 2052 C CA . ILE A 1 246 ? 22.324 18.041 5.141 1.00 38.81 246 ILE A CA 1
ATOM 2053 C C . ILE A 1 246 ? 21.771 18.375 6.538 1.00 38.81 246 ILE A C 1
ATOM 2055 O O . ILE A 1 246 ? 22.531 18.651 7.461 1.00 38.81 246 ILE A O 1
ATOM 2059 N N . HIS A 1 247 ? 20.449 18.306 6.739 1.00 32.69 247 HIS A N 1
ATOM 2060 C CA . HIS A 1 247 ? 19.841 18.583 8.046 1.00 32.69 247 HIS A CA 1
ATOM 2061 C C . HIS A 1 247 ? 20.127 17.485 9.095 1.00 32.69 247 HIS A C 1
ATOM 2063 O O . HIS A 1 247 ? 20.102 17.767 10.296 1.00 32.69 247 HIS A O 1
ATOM 2069 N N . ILE A 1 248 ? 20.371 16.239 8.674 1.00 39.69 248 ILE A N 1
ATOM 2070 C CA . ILE A 1 248 ? 20.761 15.144 9.575 1.00 39.69 248 ILE A CA 1
ATOM 2071 C C . ILE A 1 248 ? 22.248 15.263 9.939 1.00 39.69 248 ILE A C 1
ATOM 2073 O O . ILE A 1 248 ? 22.555 15.227 11.126 1.00 39.69 248 ILE A O 1
ATOM 2077 N N . GLU A 1 249 ? 23.136 15.528 8.973 1.00 36.69 249 GLU A N 1
ATOM 2078 C CA . GLU A 1 249 ? 24.571 15.751 9.241 1.00 36.69 249 GLU A CA 1
ATOM 2079 C C . GLU A 1 249 ? 24.818 16.976 10.139 1.00 36.69 249 GLU A C 1
ATOM 2081 O O . GLU A 1 249 ? 25.600 16.898 11.082 1.00 36.69 249 GLU A O 1
ATOM 2086 N N . LEU A 1 250 ? 24.087 18.082 9.947 1.00 35.28 250 LEU A N 1
ATOM 2087 C CA . LEU A 1 250 ? 24.199 19.264 10.820 1.00 35.28 250 LEU A CA 1
ATOM 2088 C C . LEU A 1 250 ? 23.669 19.030 12.243 1.00 35.28 250 LEU A C 1
ATOM 2090 O O . LEU A 1 250 ? 24.071 19.733 13.162 1.00 35.28 250 LEU A O 1
ATOM 2094 N N . LYS A 1 251 ? 22.759 18.068 12.451 1.00 36.53 251 LYS A N 1
ATOM 2095 C CA . LYS A 1 251 ? 22.263 17.732 13.796 1.00 36.53 251 LYS A CA 1
ATOM 2096 C C . LYS A 1 251 ? 23.205 16.811 14.562 1.00 36.53 251 LYS A C 1
ATOM 2098 O O . LYS A 1 251 ? 23.221 16.895 15.784 1.00 36.53 251 LYS A O 1
ATOM 2103 N N . GLU A 1 252 ? 23.960 15.964 13.868 1.00 39.22 252 GLU A N 1
ATOM 2104 C CA . GLU A 1 252 ? 24.999 15.141 14.496 1.00 39.22 252 GLU A CA 1
ATOM 2105 C C . GLU A 1 252 ? 26.250 15.975 14.818 1.00 39.22 252 GLU A C 1
ATOM 2107 O O . GLU A 1 252 ? 26.855 15.757 15.858 1.00 39.22 252 GLU A O 1
ATOM 2112 N N . PHE A 1 253 ? 26.551 17.020 14.037 1.00 32.88 253 PHE A N 1
ATOM 2113 C CA . PHE A 1 253 ? 27.691 17.913 14.301 1.00 32.88 253 PHE A CA 1
ATOM 2114 C C . PHE A 1 253 ? 27.465 18.938 15.435 1.00 32.88 253 PHE A C 1
ATOM 2116 O O . PHE A 1 253 ? 28.422 19.497 15.947 1.00 32.88 253 PHE A O 1
ATOM 2123 N N . ILE A 1 254 ? 26.214 19.210 15.835 1.00 40.69 254 ILE A N 1
ATOM 2124 C CA . ILE A 1 254 ? 25.881 20.188 16.900 1.00 40.69 254 ILE A CA 1
ATOM 2125 C C . ILE A 1 254 ? 25.667 19.502 18.270 1.00 40.69 254 ILE A C 1
ATOM 2127 O O . ILE A 1 254 ? 25.452 20.172 19.273 1.00 40.69 254 ILE A O 1
ATOM 2131 N N . LEU A 1 255 ? 25.716 18.166 18.340 1.00 40.41 255 LEU A N 1
ATOM 2132 C CA . LEU A 1 255 ? 25.519 17.401 19.583 1.00 40.41 255 LEU A CA 1
ATOM 2133 C C . LEU A 1 255 ? 26.800 16.735 20.121 1.00 40.41 255 LEU A C 1
ATOM 2135 O O . LEU A 1 255 ? 26.705 15.962 21.073 1.00 40.41 255 LEU A O 1
ATOM 2139 N N . GLU A 1 256 ? 27.968 17.038 19.548 1.00 39.59 256 GLU A N 1
ATOM 2140 C CA . GLU A 1 256 ? 29.277 16.553 20.022 1.00 39.59 256 GLU A CA 1
ATOM 2141 C C . GLU A 1 256 ? 30.212 17.648 20.577 1.00 39.59 256 GLU A C 1
ATOM 2143 O O . GLU A 1 256 ? 31.361 17.338 20.871 1.00 39.59 256 GLU A O 1
ATOM 2148 N N . ASP A 1 257 ? 29.714 18.866 20.835 1.00 36.53 257 ASP A N 1
ATOM 2149 C CA . ASP A 1 257 ? 30.430 19.906 21.605 1.00 36.53 257 ASP A CA 1
ATOM 2150 C C . ASP A 1 257 ? 29.648 20.339 22.860 1.00 36.53 257 ASP A C 1
ATOM 2152 O O . ASP A 1 257 ? 28.444 20.676 22.736 1.00 36.53 257 ASP A O 1
#

Sequence (257 aa):
MSSSKSSNILPSLEKKYSLDVSFSKFHVTRPNRAGYNKIYDISRSKSFFFELVNHHTNTNEIHLKIHTNDYHMKTTPISYPNTSKLPNDKYQISVMLTHFFSLQRVLPRRIQQKFFNFIRDKLLLRKAIIMSRASKIDSRNTSTKNFFNFSYKRYRFHFGIYIPCSHDHFISKFSGFTPPKTICKILAPFVMSDFRRACVIHQPLFFKNDVFTHIKSPKKTLNIDHTNPLLTQRFIMLIFYTLVGIHIELKEFILED

Organism: Rhizophagus irregularis (strain DAOM 181602 / DAOM 197198 / MUCL 43194) (NCBI:txid747089)